Protein AF-A0A2V4QUK9-F1 (afdb_monomer)

Solvent-accessible surface area (backbone atoms only — not comparable to full-atom values): 13228 Å² total; per-residue (Å²): 132,79,89,46,64,81,61,48,68,62,49,49,52,50,21,50,50,48,26,52,51,52,34,51,53,48,44,55,55,39,63,76,65,70,67,85,83,79,64,78,66,64,47,61,72,76,78,58,51,59,50,43,56,53,50,52,55,51,51,38,42,39,62,63,76,41,66,84,41,50,74,46,72,52,71,93,72,33,57,51,73,74,90,47,67,66,84,44,66,44,55,36,38,37,30,49,96,91,40,81,77,47,76,42,77,82,82,88,85,79,74,79,96,63,70,81,98,58,78,81,77,87,41,74,48,78,46,79,41,71,45,44,76,75,28,68,37,51,60,94,75,90,80,59,98,86,53,84,79,57,74,88,61,63,77,33,17,57,53,50,50,49,44,54,48,25,47,48,35,31,76,71,63,76,23,76,31,19,23,38,36,36,28,39,80,81,24,80,85,72,69,53,68,46,60,81,42,74,81,24,11,64,67,47,31,53,51,55,49,51,53,50,51,53,53,52,54,64,71,74,109

pLDDT: mean 80.64, std 14.7, range [39.53, 98.06]

Radius of gyration: 27.89 Å; Cα contacts (8 Å, |Δi|>4): 262; chains: 1; bounding box: 66×53×62 Å

Structure (mmCIF, N/CA/C/O backbone):
data_AF-A0A2V4QUK9-F1
#
_entry.id   AF-A0A2V4QUK9-F1
#
loop_
_atom_site.group_PDB
_atom_site.id
_atom_site.type_symbol
_atom_site.label_atom_id
_atom_site.label_alt_id
_atom_site.label_comp_id
_atom_site.label_asym_id
_atom_site.label_entity_id
_atom_site.label_seq_id
_atom_site.pdbx_PDB_ins_code
_atom_site.Cartn_x
_atom_site.Cartn_y
_atom_site.Cartn_z
_atom_site.occupancy
_atom_site.B_iso_or_equiv
_atom_site.auth_seq_id
_atom_site.auth_comp_id
_atom_site.auth_asym_id
_atom_site.auth_atom_id
_atom_site.pdbx_PDB_model_num
ATOM 1 N N . MET A 1 1 ? -38.729 -18.293 14.713 1.00 56.59 1 MET A N 1
ATOM 2 C CA . MET A 1 1 ? -38.700 -16.974 15.376 1.00 56.59 1 MET A CA 1
ATOM 3 C C . MET A 1 1 ? -37.966 -16.031 14.442 1.00 56.59 1 MET A C 1
ATOM 5 O O . MET A 1 1 ? -36.952 -16.453 13.898 1.00 56.59 1 MET A O 1
ATOM 9 N N . GLY A 1 2 ? -38.514 -14.847 14.159 1.00 72.38 2 GLY A N 1
ATOM 10 C CA . GLY A 1 2 ? -37.778 -13.830 13.400 1.00 72.38 2 GLY A CA 1
ATOM 11 C C . GLY A 1 2 ? -36.582 -13.329 14.210 1.00 72.38 2 GLY A C 1
ATOM 12 O O . GLY A 1 2 ? -36.577 -13.476 15.431 1.00 72.38 2 GLY A O 1
ATOM 13 N N . LEU A 1 3 ? -35.573 -12.780 13.537 1.00 79.19 3 LEU A N 1
ATOM 14 C CA . LEU A 1 3 ? -34.460 -12.116 14.214 1.00 79.19 3 LEU A CA 1
ATOM 15 C C . LEU A 1 3 ? -34.977 -10.846 14.898 1.00 79.19 3 LEU A C 1
ATOM 17 O O . LEU A 1 3 ? -35.592 -10.009 14.238 1.00 79.19 3 LEU A O 1
ATOM 21 N N . ASP A 1 4 ? -34.710 -10.698 16.194 1.00 84.31 4 ASP A N 1
ATOM 22 C CA . ASP A 1 4 ? -34.969 -9.457 16.922 1.00 84.31 4 ASP A CA 1
ATOM 23 C C . ASP A 1 4 ? -33.682 -8.632 16.969 1.00 84.31 4 ASP A C 1
ATOM 25 O O . ASP A 1 4 ? -32.708 -8.992 17.633 1.00 84.31 4 ASP A O 1
ATOM 29 N N . LEU A 1 5 ? -33.657 -7.528 16.226 1.00 87.81 5 LEU A N 1
ATOM 30 C CA . LEU A 1 5 ? -32.484 -6.662 16.136 1.00 87.81 5 LEU A CA 1
ATOM 31 C C . LEU A 1 5 ? -32.468 -5.558 17.204 1.00 87.81 5 LEU A C 1
ATOM 33 O O . LEU A 1 5 ? -31.550 -4.744 17.222 1.00 87.81 5 LEU A O 1
ATOM 37 N N . THR A 1 6 ? -33.442 -5.515 18.116 1.00 86.00 6 THR A N 1
ATOM 38 C CA . THR A 1 6 ? -33.470 -4.606 19.276 1.00 86.00 6 THR A CA 1
ATOM 39 C C . THR A 1 6 ? -33.367 -3.109 18.949 1.00 86.00 6 THR A C 1
ATOM 41 O O . THR A 1 6 ? -32.798 -2.350 19.733 1.00 86.00 6 THR A O 1
ATOM 44 N N . ASP A 1 7 ? -33.888 -2.680 17.794 1.00 89.12 7 ASP A N 1
ATOM 45 C CA . ASP A 1 7 ? -33.715 -1.311 17.272 1.00 89.12 7 ASP A CA 1
ATOM 46 C C . ASP A 1 7 ? -32.231 -0.885 17.229 1.00 89.12 7 ASP A C 1
ATOM 48 O O . ASP A 1 7 ? -31.809 0.159 17.740 1.00 89.12 7 ASP A O 1
ATOM 52 N N . TYR A 1 8 ? -31.397 -1.766 16.661 1.00 87.06 8 TYR A N 1
ATOM 53 C CA . TYR A 1 8 ? -29.947 -1.581 16.639 1.00 87.06 8 TYR A CA 1
ATOM 54 C C . TYR A 1 8 ? -29.525 -0.245 16.023 1.00 87.06 8 TYR A C 1
ATOM 56 O O . TYR A 1 8 ? -28.484 0.276 16.406 1.00 87.06 8 TYR A O 1
ATOM 64 N N . GLU A 1 9 ? -30.300 0.327 15.097 1.00 81.19 9 GLU A N 1
ATOM 65 C CA . GLU A 1 9 ? -29.959 1.599 14.464 1.00 81.19 9 GLU A CA 1
ATOM 66 C C . GLU A 1 9 ? -29.994 2.756 15.462 1.00 81.19 9 GLU A C 1
ATOM 68 O O . GLU A 1 9 ? -29.040 3.534 15.535 1.00 81.19 9 GLU A O 1
ATOM 73 N N . ALA A 1 10 ? -31.060 2.870 16.260 1.00 86.38 10 ALA A N 1
ATOM 74 C CA . ALA A 1 10 ? -31.145 3.898 17.292 1.00 86.38 10 ALA A CA 1
ATOM 75 C C . ALA A 1 10 ? -30.066 3.686 18.362 1.00 86.38 10 ALA A C 1
ATOM 77 O O . ALA A 1 10 ? -29.357 4.623 18.742 1.00 86.38 10 ALA A O 1
ATOM 78 N N . LYS A 1 11 ? -29.866 2.436 18.795 1.00 83.94 11 LYS A N 1
ATOM 79 C CA . LYS A 1 11 ? -28.831 2.086 19.778 1.00 83.94 11 LYS A CA 1
ATOM 80 C C . LYS A 1 11 ? -27.416 2.349 19.265 1.00 83.94 11 LYS A C 1
ATOM 82 O O . LYS A 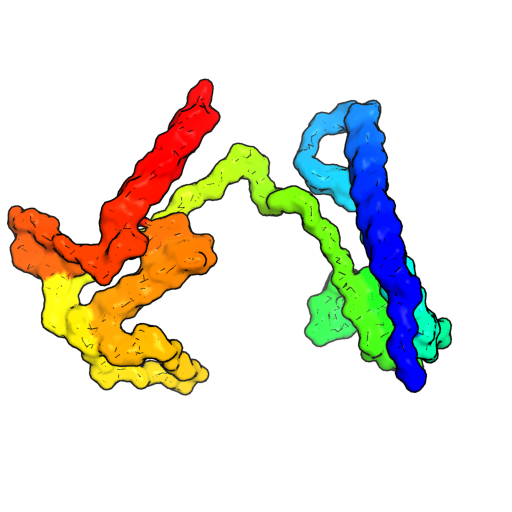1 11 ? -26.596 2.868 20.017 1.00 83.94 11 LYS A O 1
ATOM 87 N N . ALA A 1 12 ? -27.131 2.072 17.995 1.00 81.56 12 ALA A N 1
ATOM 88 C CA . ALA A 1 12 ? -25.844 2.353 17.367 1.00 81.56 12 ALA A CA 1
ATOM 89 C C . ALA A 1 12 ? -25.590 3.859 17.248 1.00 81.56 12 ALA A C 1
ATOM 91 O O . ALA A 1 12 ? -24.481 4.309 17.541 1.00 81.56 12 ALA A O 1
ATOM 92 N N . ARG A 1 13 ? -26.607 4.661 16.894 1.00 82.25 13 ARG A N 1
ATOM 93 C CA . ARG A 1 13 ? -26.496 6.131 16.912 1.00 82.25 13 ARG A CA 1
ATOM 94 C C . ARG A 1 13 ? -26.186 6.633 18.322 1.00 82.25 13 ARG A C 1
ATOM 96 O O . ARG A 1 13 ? -25.244 7.403 18.494 1.00 82.25 13 ARG A O 1
ATOM 103 N N . ASN A 1 14 ? -26.895 6.133 19.334 1.00 81.88 14 ASN A N 1
ATOM 104 C CA . ASN A 1 14 ? -26.659 6.491 20.736 1.00 81.88 14 ASN A CA 1
ATOM 105 C C . ASN A 1 14 ? -25.259 6.081 21.217 1.00 81.88 14 ASN A C 1
ATOM 107 O O . ASN A 1 14 ? -24.558 6.889 21.824 1.00 81.88 14 ASN A O 1
ATOM 111 N N . ALA A 1 15 ? -24.816 4.864 20.894 1.00 82.94 15 ALA A N 1
ATOM 112 C CA . ALA A 1 15 ? -23.471 4.379 21.192 1.00 82.94 15 ALA A CA 1
ATOM 113 C C . ALA A 1 15 ? -22.391 5.225 20.502 1.00 82.94 15 ALA A C 1
ATOM 115 O O . ALA A 1 15 ? -21.368 5.526 21.109 1.00 82.94 15 ALA A O 1
ATOM 116 N N . THR A 1 16 ? -22.641 5.670 19.269 1.00 83.00 16 THR A N 1
ATOM 117 C CA . THR A 1 16 ? -21.739 6.555 18.518 1.00 83.00 16 THR A CA 1
ATOM 118 C C . THR A 1 16 ? -21.660 7.946 19.151 1.00 83.00 16 THR A C 1
ATOM 120 O O . THR A 1 16 ? -20.566 8.482 19.320 1.00 83.00 16 THR A O 1
ATOM 123 N N . MET A 1 17 ? -22.793 8.524 19.567 1.00 81.94 17 MET A N 1
ATOM 124 C CA . MET A 1 17 ? -22.808 9.796 20.302 1.00 81.94 17 MET A CA 1
ATOM 125 C C . MET A 1 17 ? -22.060 9.684 21.635 1.00 81.94 17 MET A C 1
ATOM 127 O O . MET A 1 17 ? -21.253 10.552 21.959 1.00 81.94 17 MET A O 1
ATOM 131 N N . ALA A 1 18 ? -22.271 8.596 22.383 1.00 80.75 18 ALA A N 1
ATOM 132 C CA . ALA A 1 18 ? -21.557 8.333 23.630 1.00 80.75 18 ALA A CA 1
ATOM 133 C C . ALA A 1 18 ? -20.048 8.143 23.403 1.00 80.75 18 ALA A C 1
ATOM 135 O O . ALA A 1 18 ? -19.244 8.692 24.155 1.00 80.75 18 ALA A O 1
ATOM 136 N N . PHE A 1 19 ? -19.659 7.424 22.343 1.00 84.12 19 PHE A N 1
ATOM 137 C CA . PHE A 1 19 ? -18.266 7.235 21.936 1.00 84.12 19 PHE A CA 1
ATOM 138 C C . PHE A 1 19 ? -17.556 8.580 21.736 1.00 84.12 19 PHE A C 1
ATOM 140 O O . PHE A 1 19 ? -16.521 8.835 22.360 1.00 84.12 19 PHE A O 1
ATOM 147 N N . TRP A 1 20 ? -18.130 9.462 20.910 1.00 81.62 20 TRP A N 1
ATOM 148 C CA . TRP A 1 20 ? -17.541 10.772 20.623 1.00 81.62 20 TRP A CA 1
ATOM 149 C C . TRP A 1 20 ? -17.598 11.712 21.830 1.00 81.62 20 TRP A C 1
ATOM 151 O O . TRP A 1 20 ? -16.592 12.341 22.153 1.00 81.62 20 TRP A O 1
ATOM 161 N N . GLY A 1 21 ? -18.721 11.754 22.553 1.00 81.44 21 GLY A N 1
ATOM 162 C CA . GLY A 1 21 ? -18.890 12.608 23.731 1.00 81.44 21 GLY A CA 1
ATOM 163 C C . GLY A 1 21 ? -17.949 12.249 24.886 1.00 81.44 21 GLY A C 1
ATOM 164 O O . GLY A 1 21 ? -17.367 13.137 25.507 1.00 81.44 21 GLY A O 1
ATOM 165 N N . ASN A 1 22 ? -17.729 10.958 25.154 1.00 80.19 22 ASN A N 1
ATOM 166 C CA . ASN A 1 22 ? -16.766 10.513 26.169 1.00 80.19 22 ASN A CA 1
ATOM 167 C C . ASN A 1 22 ? -15.328 10.875 25.781 1.00 80.19 22 ASN A C 1
ATOM 169 O O . ASN A 1 22 ? -14.537 11.265 26.639 1.00 80.19 22 ASN A O 1
ATOM 173 N N . ARG A 1 23 ? -14.993 10.779 24.489 1.00 76.31 23 ARG A N 1
ATOM 174 C CA . ARG A 1 23 ? -13.674 11.165 23.974 1.00 76.31 23 ARG A CA 1
ATOM 175 C C . ARG A 1 23 ? -13.443 12.671 24.093 1.00 76.31 23 ARG A C 1
ATOM 177 O O . ARG A 1 23 ? -12.367 13.075 24.521 1.00 76.31 23 ARG A O 1
ATOM 184 N N . GLN A 1 24 ? -14.450 13.479 23.761 1.00 78.50 24 GLN A N 1
ATOM 185 C CA . GLN A 1 24 ? -14.397 14.932 23.909 1.00 78.50 24 GLN A CA 1
ATOM 186 C C . GLN A 1 24 ? -14.171 15.333 25.374 1.00 78.50 24 GLN A C 1
ATOM 188 O O . GLN A 1 24 ? -13.220 16.051 25.663 1.00 78.50 24 GLN A O 1
ATOM 193 N N . LYS A 1 25 ? -14.949 14.778 26.311 1.00 78.94 25 LYS A N 1
ATOM 194 C CA . LYS A 1 25 ? -14.762 15.017 27.754 1.00 78.94 25 LYS A CA 1
ATOM 195 C C . LYS A 1 25 ? -13.375 14.602 28.248 1.00 78.94 25 LYS A C 1
ATOM 197 O O . LYS A 1 25 ? -12.771 15.294 29.060 1.00 78.94 25 LYS A O 1
ATOM 202 N N . ALA A 1 26 ? -12.854 13.473 27.760 1.00 7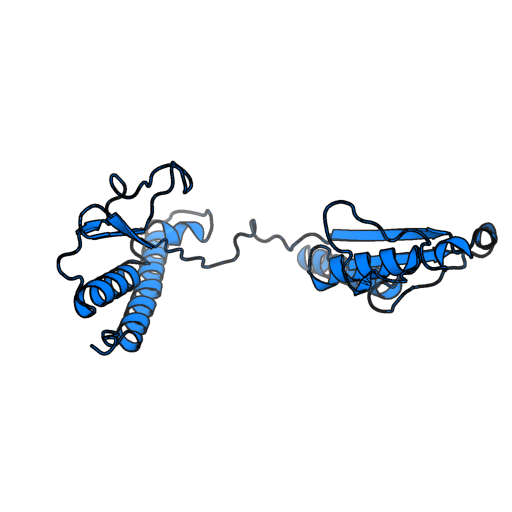3.50 26 ALA A N 1
ATOM 203 C CA . ALA A 1 26 ? -11.510 13.012 28.107 1.00 73.50 26 ALA A CA 1
ATOM 204 C C . ALA A 1 26 ? -10.407 13.938 27.564 1.00 73.50 26 ALA A C 1
ATOM 206 O O . ALA A 1 26 ? -9.344 14.032 28.174 1.00 73.50 26 ALA A O 1
ATOM 207 N N . LEU A 1 27 ? -10.643 14.606 26.431 1.00 70.75 27 LEU A N 1
ATOM 208 C CA . LEU A 1 27 ? -9.740 15.614 25.880 1.00 70.75 27 LEU A CA 1
ATOM 209 C C . LEU A 1 27 ? -9.794 16.912 26.702 1.00 70.75 27 LEU A C 1
ATOM 211 O O . LEU A 1 27 ? -8.750 17.415 27.103 1.00 70.75 27 LEU A O 1
ATOM 215 N N . GLU A 1 28 ? -10.997 17.403 27.008 1.00 75.44 28 GLU A N 1
ATOM 216 C CA . GLU A 1 28 ? -11.228 18.604 27.827 1.00 75.44 28 GLU A CA 1
ATOM 217 C C . GLU A 1 28 ? -10.585 18.474 29.219 1.00 75.44 28 GLU A C 1
ATOM 219 O O . GLU A 1 28 ? -9.795 19.329 29.617 1.00 75.44 28 GLU A O 1
ATOM 224 N N . ALA A 1 29 ? -10.806 17.349 29.909 1.00 75.75 29 ALA A N 1
ATOM 225 C CA . ALA A 1 29 ? -10.212 17.084 31.223 1.00 75.75 29 ALA A CA 1
ATOM 226 C C . ALA A 1 29 ? -8.670 17.033 31.199 1.00 75.75 29 ALA A C 1
ATOM 228 O O . ALA A 1 29 ? -8.017 17.330 32.198 1.00 75.75 29 ALA A O 1
ATOM 229 N N . LYS A 1 30 ? -8.061 16.655 30.066 1.00 66.25 30 LYS A N 1
ATOM 230 C CA . LYS A 1 30 ? -6.596 16.650 29.910 1.00 66.25 30 LYS A CA 1
ATOM 231 C C . LYS A 1 30 ? -6.020 18.040 29.701 1.00 66.25 30 LYS A C 1
ATOM 233 O O . LYS A 1 30 ? -4.941 18.318 30.220 1.00 66.25 30 LYS A O 1
ATOM 238 N N . ILE A 1 31 ? -6.731 18.885 28.957 1.00 68.75 31 ILE A N 1
ATOM 239 C CA . ILE A 1 31 ? -6.374 20.296 28.781 1.00 68.75 31 ILE A CA 1
ATOM 240 C C . ILE A 1 31 ? -6.391 20.991 30.147 1.00 68.75 31 ILE A C 1
ATOM 242 O O . ILE A 1 31 ? -5.432 21.670 30.503 1.00 68.75 31 ILE A O 1
ATOM 246 N N . GLU A 1 32 ? -7.432 20.748 30.946 1.00 73.31 32 GLU A N 1
ATOM 247 C CA . GLU A 1 32 ? -7.568 21.304 32.296 1.00 73.31 32 GLU A CA 1
ATOM 248 C C . GLU A 1 32 ? -6.471 20.811 33.262 1.00 73.31 32 GLU A C 1
ATOM 250 O O . GLU A 1 32 ? -5.988 21.570 34.098 1.00 73.31 32 GLU A O 1
ATOM 255 N N . ALA A 1 33 ? -6.000 19.570 33.100 1.00 73.06 33 ALA A N 1
ATOM 256 C CA . ALA A 1 33 ? -4.925 18.985 33.907 1.00 73.06 33 ALA A CA 1
ATOM 257 C C . ALA A 1 33 ? -3.497 19.434 33.513 1.00 73.06 33 ALA A C 1
ATOM 259 O O . ALA A 1 33 ? -2.525 18.938 34.088 1.00 73.06 33 ALA A O 1
ATOM 260 N N . GLY A 1 34 ? -3.335 20.330 32.529 1.00 59.66 34 GLY A N 1
ATOM 261 C CA . GLY A 1 34 ? -2.048 20.954 32.183 1.00 59.66 34 GLY A CA 1
ATOM 262 C C . GLY A 1 34 ? -0.949 19.993 31.704 1.00 59.66 34 GLY A C 1
ATOM 263 O O . GLY A 1 34 ? 0.236 20.310 31.799 1.00 59.66 34 GLY A O 1
ATOM 264 N N . THR A 1 35 ? -1.303 18.799 31.218 1.00 57.84 35 THR A N 1
ATOM 265 C CA . THR A 1 35 ? -0.318 17.782 30.813 1.00 57.84 35 THR A CA 1
ATOM 266 C C . THR A 1 35 ? 0.143 18.018 29.368 1.00 57.84 35 THR A C 1
ATOM 268 O O . THR A 1 35 ? -0.639 17.850 28.433 1.00 57.84 35 THR A O 1
ATOM 271 N N . VAL A 1 36 ? 1.411 18.402 29.176 1.00 50.34 36 VAL A N 1
ATOM 272 C CA . VAL A 1 36 ? 2.001 18.698 27.856 1.00 50.34 36 VAL A CA 1
ATOM 273 C C . VAL A 1 36 ? 2.503 17.413 27.170 1.00 50.34 36 VAL A C 1
ATOM 275 O O . VAL A 1 36 ? 3.531 16.860 27.540 1.00 50.34 36 VAL A O 1
ATOM 278 N N . ASP A 1 37 ? 1.719 16.991 26.175 1.00 53.97 37 ASP A N 1
ATOM 279 C CA . ASP A 1 37 ? 1.949 16.119 25.006 1.00 53.97 37 ASP A CA 1
ATOM 280 C C . ASP A 1 37 ? 2.435 14.649 25.135 1.00 53.97 37 ASP A C 1
ATOM 282 O O . ASP A 1 37 ? 3.429 14.308 25.768 1.00 53.97 37 ASP A O 1
ATOM 286 N N . THR A 1 38 ? 1.704 13.766 24.439 1.00 39.53 38 THR A N 1
ATOM 287 C CA . THR A 1 38 ? 2.183 12.591 23.671 1.00 39.53 38 THR A CA 1
ATOM 288 C C . THR A 1 38 ? 1.006 12.020 22.842 1.00 39.53 38 THR A C 1
ATOM 290 O O . THR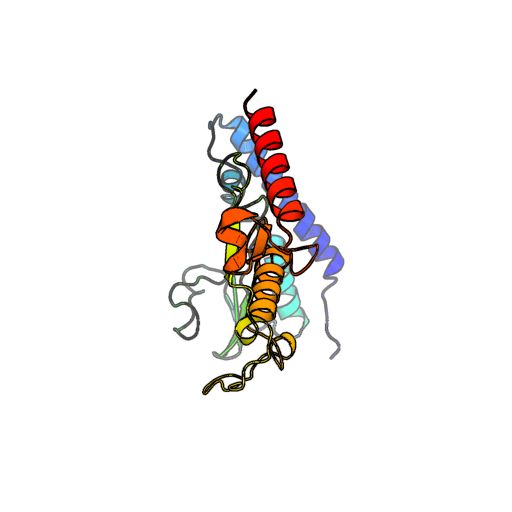 A 1 38 ? 0.583 10.871 22.995 1.00 39.53 38 THR A O 1
ATOM 293 N N . GLY A 1 39 ? 0.439 12.843 21.952 1.00 52.38 39 GLY A N 1
ATOM 294 C CA . GLY A 1 39 ? -0.451 12.427 20.852 1.00 52.38 39 GLY A CA 1
ATOM 295 C C . GLY A 1 39 ? -1.877 11.947 21.190 1.00 52.38 39 GLY A C 1
ATOM 296 O O . GLY A 1 39 ? -2.269 11.737 22.341 1.00 52.38 39 GLY A O 1
ATOM 297 N N . GLU A 1 40 ? -2.672 11.696 20.136 1.00 50.12 40 GLU A N 1
ATOM 298 C CA . GLU A 1 40 ? -4.087 11.263 20.197 1.00 50.12 40 GLU A CA 1
ATOM 299 C C . GLU A 1 40 ? -4.342 9.962 20.988 1.00 50.12 40 GLU A C 1
ATOM 301 O O . GLU A 1 40 ? -5.487 9.628 21.316 1.00 50.12 40 GLU A O 1
ATOM 306 N N . ARG A 1 41 ? -3.281 9.228 21.353 1.00 45.97 41 ARG A N 1
ATOM 307 C CA . ARG A 1 41 ? -3.352 8.065 22.253 1.00 45.97 41 ARG A CA 1
ATOM 308 C C . ARG A 1 41 ? -3.873 8.437 23.637 1.00 45.97 41 ARG A C 1
ATOM 310 O O . ARG A 1 41 ? -4.477 7.599 24.305 1.00 45.97 41 ARG A O 1
ATOM 317 N N . GLY A 1 42 ? -3.706 9.693 24.051 1.00 46.50 42 GLY A N 1
ATOM 318 C CA . GLY A 1 42 ? -4.214 10.183 25.321 1.00 46.50 42 GLY A CA 1
ATOM 319 C C . GLY A 1 42 ? -5.740 10.097 25.452 1.00 46.50 42 GLY A C 1
ATOM 320 O O . GLY A 1 42 ? -6.234 9.806 26.535 1.00 46.50 42 GLY A O 1
ATOM 321 N N . ALA A 1 43 ? -6.497 10.287 24.374 1.00 47.97 43 ALA A N 1
ATOM 322 C CA . ALA A 1 43 ? -7.961 10.244 24.426 1.00 47.97 43 ALA A CA 1
ATOM 323 C C . ALA A 1 43 ? -8.524 8.806 24.514 1.00 47.97 43 ALA A C 1
ATOM 325 O O . ALA A 1 43 ? -9.723 8.611 24.704 1.00 47.97 43 ALA A O 1
ATOM 326 N N . VAL A 1 44 ? -7.663 7.789 24.380 1.00 47.84 44 VAL A N 1
ATOM 327 C CA . VAL A 1 44 ? -8.029 6.362 24.405 1.00 47.84 44 VAL A CA 1
ATOM 328 C C . VAL A 1 44 ? -7.989 5.782 25.829 1.00 47.84 44 VAL A C 1
ATOM 330 O O . VAL A 1 44 ? -8.575 4.735 26.091 1.00 47.84 44 VAL A O 1
ATOM 333 N N . THR A 1 45 ? -7.351 6.458 26.791 1.00 46.84 45 THR A N 1
ATOM 334 C CA . THR A 1 45 ? -7.123 5.903 28.141 1.00 46.84 45 THR A CA 1
ATOM 335 C C . THR A 1 45 ? -8.340 5.929 29.069 1.00 46.84 45 THR A C 1
ATOM 337 O O . THR A 1 45 ? -8.266 5.365 30.155 1.00 46.84 45 THR A O 1
ATOM 340 N N . ALA A 1 46 ? -9.467 6.526 28.661 1.00 52.25 46 ALA A N 1
ATOM 341 C CA . ALA A 1 46 ? -10.692 6.555 29.471 1.00 52.25 46 ALA A CA 1
ATOM 342 C C . ALA A 1 46 ? -11.490 5.230 29.458 1.00 52.25 46 ALA A C 1
ATOM 344 O O . ALA A 1 46 ? -12.515 5.136 30.125 1.00 52.25 46 ALA A O 1
ATOM 345 N N . GLY A 1 47 ? -11.039 4.207 28.717 1.00 52.69 47 GLY A N 1
ATOM 346 C CA . GLY A 1 47 ? -11.473 2.807 28.861 1.00 52.69 47 GLY A CA 1
ATOM 347 C C . GLY A 1 47 ? -12.903 2.450 28.428 1.00 52.69 47 GLY A C 1
ATOM 348 O O . GLY A 1 47 ? -13.161 1.279 28.184 1.00 52.69 47 GLY A O 1
ATOM 349 N N . ASN A 1 48 ? -13.796 3.429 28.268 1.00 65.31 48 ASN A N 1
ATOM 350 C CA . ASN A 1 48 ? -15.247 3.200 28.188 1.00 65.31 48 ASN A CA 1
ATOM 351 C C . ASN A 1 48 ? -15.872 3.680 26.864 1.00 65.31 48 ASN A C 1
ATOM 353 O O . ASN A 1 48 ? -17.076 3.919 26.773 1.00 65.31 48 ASN A O 1
ATOM 357 N N . THR A 1 49 ? -15.073 3.890 25.815 1.00 71.19 49 THR A N 1
ATOM 358 C CA . THR A 1 49 ? -15.580 4.430 24.540 1.00 71.19 49 THR A CA 1
ATOM 359 C C . THR A 1 49 ? -16.484 3.437 23.802 1.00 71.19 49 THR A C 1
ATOM 361 O O . THR A 1 49 ? -17.433 3.853 23.145 1.00 71.19 49 THR A O 1
ATOM 364 N N . MET A 1 50 ? -16.248 2.129 23.953 1.00 83.56 50 MET A N 1
ATOM 365 C CA . MET A 1 50 ? -16.993 1.059 23.269 1.00 83.56 50 MET A CA 1
ATOM 366 C C . MET A 1 50 ? -18.137 0.453 24.101 1.00 83.56 50 MET A C 1
ATOM 368 O O . MET A 1 50 ? -18.782 -0.502 23.661 1.00 83.56 50 MET A O 1
ATOM 372 N N . ASP A 1 51 ? -18.433 0.997 25.284 1.00 83.69 51 ASP A N 1
ATOM 373 C CA . ASP A 1 51 ? -19.441 0.435 26.195 1.00 83.69 51 ASP A CA 1
ATOM 374 C C . ASP A 1 51 ? -20.850 0.427 25.591 1.00 83.69 51 ASP A C 1
ATOM 376 O O . ASP A 1 51 ? -21.593 -0.537 25.773 1.00 83.69 51 ASP A O 1
ATOM 380 N N . GLY A 1 52 ? -21.202 1.457 24.813 1.00 84.00 52 GLY A N 1
ATOM 381 C CA . GLY A 1 52 ? -22.492 1.519 24.120 1.00 84.00 52 GLY A CA 1
ATOM 382 C C . GLY A 1 52 ? -22.672 0.384 23.105 1.00 84.00 52 GLY A C 1
ATOM 383 O O . GLY A 1 52 ? -23.738 -0.223 23.033 1.00 84.00 52 GLY A O 1
ATOM 384 N N . PHE A 1 53 ? -21.612 0.037 22.370 1.00 86.06 53 PHE A N 1
ATOM 385 C CA . PHE A 1 53 ? -21.625 -1.097 21.441 1.00 86.06 53 PHE A CA 1
ATOM 386 C C . PHE A 1 53 ? -21.604 -2.437 22.180 1.00 86.06 53 PHE A C 1
ATOM 388 O O . PHE A 1 53 ? -22.286 -3.375 21.778 1.00 86.06 53 PHE A O 1
ATOM 395 N N . THR A 1 54 ? -20.897 -2.513 23.309 1.00 86.88 54 THR A N 1
ATOM 396 C CA . THR A 1 54 ? -20.924 -3.692 24.185 1.00 86.88 54 THR A CA 1
ATOM 397 C C . THR A 1 54 ? -22.336 -3.972 24.700 1.00 86.88 54 THR A C 1
ATOM 399 O O . THR A 1 54 ? -22.778 -5.119 24.671 1.00 86.88 54 THR A O 1
ATOM 402 N N . ALA A 1 55 ? -23.064 -2.936 25.130 1.00 86.88 55 ALA A N 1
ATOM 403 C CA . ALA A 1 55 ? -24.454 -3.057 25.566 1.00 86.88 55 ALA A CA 1
ATOM 404 C C . ALA A 1 55 ? -25.369 -3.548 24.432 1.00 86.88 55 ALA A C 1
ATOM 406 O O . ALA A 1 55 ? -26.116 -4.501 24.631 1.00 86.88 55 ALA A O 1
ATOM 407 N N . LEU A 1 56 ? -25.235 -2.985 23.225 1.00 87.19 56 LEU A N 1
ATOM 408 C CA . LEU A 1 56 ? -25.989 -3.435 22.050 1.00 87.19 56 LEU A CA 1
ATOM 409 C C . LEU A 1 56 ? -25.785 -4.933 21.762 1.00 87.19 56 LEU A C 1
ATOM 411 O O . LEU A 1 56 ? -26.750 -5.653 21.520 1.00 87.19 56 LEU A O 1
ATOM 415 N N . MET A 1 57 ? -24.546 -5.427 21.822 1.00 87.25 57 MET A N 1
ATOM 416 C CA . MET A 1 57 ? -24.267 -6.850 21.587 1.00 87.25 57 MET A CA 1
ATOM 417 C C . MET A 1 57 ? -24.906 -7.758 22.646 1.00 87.25 57 MET A C 1
ATOM 419 O O . MET A 1 57 ? -25.361 -8.852 22.319 1.00 87.25 57 MET A O 1
ATOM 423 N N . ILE A 1 58 ? -24.959 -7.316 23.904 1.00 86.06 58 ILE A N 1
ATOM 424 C CA . ILE A 1 58 ? -25.621 -8.057 24.988 1.00 86.06 58 ILE A CA 1
ATOM 425 C C . ILE A 1 58 ? -27.130 -8.113 24.749 1.00 86.06 58 ILE A C 1
ATOM 427 O O . ILE A 1 58 ? -27.715 -9.192 24.847 1.00 86.06 58 ILE A O 1
ATOM 431 N N . ASP A 1 59 ? -27.736 -6.984 24.382 1.00 85.56 59 ASP A N 1
ATOM 432 C CA . ASP A 1 59 ? -29.168 -6.903 24.091 1.00 85.56 59 ASP A CA 1
ATOM 433 C C . ASP A 1 59 ? -29.552 -7.851 22.946 1.00 85.56 59 ASP A C 1
ATOM 435 O O . ASP A 1 59 ? -30.545 -8.569 23.050 1.00 85.56 59 ASP A O 1
ATOM 439 N N . LEU A 1 60 ? -28.731 -7.930 21.891 1.00 83.81 60 LEU A N 1
ATOM 440 C CA . LEU A 1 60 ? -28.940 -8.858 20.774 1.00 83.81 60 LEU A CA 1
ATOM 441 C C . LEU A 1 60 ? -28.885 -10.327 21.214 1.00 83.81 60 LEU A C 1
ATOM 443 O O . LEU A 1 60 ? -29.718 -11.126 20.781 1.00 83.81 60 LEU A O 1
ATOM 447 N N . VAL A 1 61 ? -27.937 -10.699 22.081 1.00 82.56 61 VAL A N 1
ATOM 448 C CA . VAL A 1 61 ? -27.853 -12.067 22.628 1.00 82.56 61 VAL A CA 1
ATOM 449 C C . VAL A 1 61 ? -29.120 -12.400 23.418 1.00 82.56 61 VAL A C 1
ATOM 451 O O . VAL A 1 61 ? -29.705 -13.469 23.240 1.00 82.56 61 VAL A O 1
ATOM 454 N N . GLN A 1 62 ? -29.580 -11.479 24.265 1.00 85.44 62 GLN A N 1
ATOM 455 C CA . GLN A 1 62 ? -30.762 -11.691 25.098 1.00 85.44 62 GLN A CA 1
ATOM 456 C C . GLN A 1 62 ? -32.050 -11.779 24.268 1.00 85.44 62 GLN A C 1
ATOM 458 O O . GLN A 1 62 ? -32.822 -12.724 24.446 1.00 85.44 62 GLN A O 1
ATOM 463 N N . ALA A 1 63 ? -32.252 -10.849 23.333 1.00 83.62 63 ALA A N 1
ATOM 464 C CA . ALA A 1 63 ? -33.454 -10.764 22.506 1.00 83.62 63 ALA A CA 1
ATOM 465 C C . ALA A 1 63 ? -33.619 -11.952 21.546 1.00 83.62 63 ALA A C 1
ATOM 467 O O . ALA A 1 63 ? -34.737 -12.360 21.244 1.00 83.62 63 ALA A O 1
ATOM 468 N N . ASN A 1 64 ? -32.515 -12.581 21.126 1.00 82.44 64 ASN A N 1
ATOM 469 C CA . ASN A 1 64 ? -32.543 -13.738 20.225 1.00 82.44 64 ASN A CA 1
ATOM 470 C C . ASN A 1 64 ? -32.526 -15.090 20.963 1.00 82.44 64 ASN A C 1
ATOM 472 O O . ASN A 1 64 ? -32.074 -16.099 20.424 1.00 82.44 64 ASN A O 1
ATOM 476 N N . GLY A 1 65 ? -33.051 -15.131 22.193 1.00 79.62 65 GLY A N 1
ATOM 477 C CA . GLY A 1 65 ? -33.345 -16.377 22.911 1.00 79.62 65 GLY A CA 1
ATOM 478 C C . GLY A 1 65 ? -32.197 -16.944 23.749 1.00 79.62 65 GLY A C 1
ATOM 479 O O . GLY A 1 65 ? -32.336 -18.029 24.313 1.00 79.62 65 GLY A O 1
ATOM 480 N N . LEU A 1 66 ? -31.085 -16.217 23.890 1.00 83.12 66 LEU A N 1
ATOM 481 C CA . LEU A 1 66 ? -29.920 -16.634 24.679 1.00 83.12 66 LEU A CA 1
ATOM 482 C C . LEU A 1 66 ? -29.768 -15.840 25.985 1.00 83.12 66 LEU A C 1
ATOM 484 O O . LEU A 1 66 ? -28.666 -15.704 26.508 1.00 83.12 66 LEU A O 1
ATOM 488 N N . ALA A 1 67 ? -30.871 -15.359 26.568 1.00 78.31 67 ALA A N 1
ATOM 489 C CA . ALA A 1 67 ? -30.854 -14.634 27.845 1.00 78.31 67 ALA A CA 1
ATOM 490 C C . ALA A 1 67 ? -30.256 -15.436 29.024 1.00 78.31 67 ALA A C 1
ATOM 492 O O . ALA A 1 67 ? -29.803 -14.853 30.004 1.00 78.31 67 ALA A O 1
ATOM 493 N N . HIS A 1 68 ? -30.233 -16.768 28.919 1.00 79.44 68 HIS A N 1
ATOM 494 C CA . HIS A 1 68 ? -29.647 -17.687 29.900 1.00 79.44 68 HIS A CA 1
ATOM 495 C C . HIS A 1 68 ? -28.163 -18.008 29.634 1.00 79.44 68 HIS A C 1
ATOM 497 O O . HIS A 1 68 ? -27.523 -18.668 30.455 1.00 79.44 68 HIS A O 1
ATOM 503 N N . ALA A 1 69 ? -27.604 -17.573 28.500 1.00 77.06 69 ALA A N 1
ATOM 504 C CA . ALA A 1 69 ? -26.195 -17.782 28.196 1.00 77.06 69 ALA A CA 1
ATOM 505 C C . ALA A 1 69 ? -25.308 -16.982 29.161 1.00 77.06 69 ALA A C 1
ATOM 507 O O . ALA A 1 69 ? -25.636 -15.870 29.583 1.00 77.06 69 ALA A O 1
ATOM 508 N N . LYS A 1 70 ? -24.140 -17.534 29.496 1.00 81.56 70 LYS A N 1
ATOM 509 C CA . LYS A 1 70 ? -23.154 -16.828 30.318 1.00 81.56 70 LYS A CA 1
ATOM 510 C C . LYS A 1 70 ? -22.387 -15.852 29.434 1.00 81.56 70 LYS A C 1
ATOM 512 O O . LYS A 1 70 ? -21.701 -16.275 28.503 1.00 81.56 70 LYS A O 1
ATOM 517 N N . ILE A 1 71 ? -22.483 -14.563 29.750 1.00 81.00 71 ILE A N 1
ATOM 518 C CA . ILE A 1 71 ? -21.771 -13.495 29.043 1.00 81.00 71 ILE A CA 1
ATOM 519 C C . ILE A 1 71 ? -20.634 -12.977 29.928 1.00 81.00 71 ILE A C 1
ATOM 521 O O . ILE A 1 71 ? -20.870 -12.445 31.014 1.00 81.00 71 ILE A O 1
ATOM 525 N N . TYR A 1 72 ? -19.395 -13.119 29.463 1.00 82.00 72 TYR A N 1
ATOM 526 C CA . TYR A 1 72 ? -18.202 -12.663 30.179 1.00 82.00 72 TYR A CA 1
ATOM 527 C C . TYR A 1 72 ? -17.671 -11.354 29.585 1.00 82.00 72 TYR A C 1
ATOM 529 O O . TYR A 1 72 ? -17.623 -11.206 28.368 1.00 82.00 72 TYR A O 1
ATOM 537 N N . ARG A 1 73 ? -17.271 -10.419 30.464 1.00 75.81 73 ARG A N 1
ATOM 538 C CA . ARG A 1 73 ? -16.772 -9.060 30.132 1.00 75.81 73 ARG A CA 1
ATOM 539 C C . ARG A 1 73 ? -15.540 -8.625 30.943 1.00 75.81 73 ARG A C 1
ATOM 541 O O . ARG A 1 73 ? -15.024 -7.527 30.765 1.00 75.81 73 ARG A O 1
ATOM 548 N N . ARG A 1 74 ? -15.090 -9.436 31.911 1.00 68.00 74 ARG A N 1
ATOM 549 C CA . ARG A 1 74 ? -13.969 -9.096 32.810 1.00 68.00 74 ARG A CA 1
ATOM 550 C C . ARG A 1 74 ? -12.670 -9.692 32.287 1.00 68.00 74 ARG A C 1
ATOM 552 O O . ARG A 1 74 ? -12.621 -10.886 32.019 1.00 68.00 74 ARG A O 1
ATOM 559 N N . ARG A 1 75 ? -11.607 -8.885 32.213 1.00 61.59 75 ARG A N 1
ATOM 560 C CA . ARG A 1 75 ? -10.311 -9.276 31.625 1.00 61.59 75 ARG A CA 1
ATOM 561 C C . ARG A 1 75 ? -9.784 -10.637 32.101 1.00 61.59 75 ARG A C 1
ATOM 563 O O . ARG A 1 75 ? -9.280 -11.397 31.291 1.00 61.59 75 ARG A O 1
ATOM 570 N N . SER A 1 76 ? -9.937 -10.990 33.377 1.00 58.81 76 SER A N 1
ATOM 571 C CA . SER A 1 76 ? -9.421 -12.256 33.926 1.00 58.81 76 SER A CA 1
ATOM 572 C C . SER A 1 76 ? -10.076 -13.528 33.369 1.00 58.81 76 SER A C 1
ATOM 574 O O . SER A 1 76 ? -9.518 -14.607 33.532 1.00 58.81 76 SER A O 1
ATOM 576 N N . VAL A 1 77 ? -11.239 -13.424 32.724 1.00 62.53 77 VAL A N 1
ATOM 577 C CA . VAL A 1 77 ? -12.038 -14.565 32.233 1.00 62.53 77 VAL A CA 1
ATOM 578 C C . VAL A 1 77 ? -12.296 -14.500 30.726 1.00 62.53 77 VAL A C 1
ATOM 580 O O . VAL A 1 77 ? -13.142 -15.226 30.216 1.00 62.53 77 VAL A O 1
ATOM 583 N N . LEU A 1 78 ? -11.582 -13.623 30.012 1.00 67.44 78 LEU A N 1
ATOM 584 C CA . LEU A 1 78 ? -11.742 -13.419 28.570 1.00 67.44 78 LEU A CA 1
ATOM 585 C C . LEU A 1 78 ? -10.700 -14.174 27.732 1.00 67.44 78 LEU A C 1
ATOM 587 O O . LEU A 1 78 ? -10.818 -14.183 26.518 1.00 67.44 78 LEU A O 1
ATOM 591 N N . THR A 1 79 ? -9.697 -14.817 28.331 1.00 67.12 79 THR A N 1
ATOM 592 C CA . THR A 1 79 ? -8.656 -15.554 27.593 1.00 67.12 79 THR A CA 1
ATOM 593 C C . THR A 1 79 ? -9.166 -16.914 27.101 1.00 67.12 79 THR A C 1
ATOM 595 O O . THR A 1 79 ? -9.672 -17.706 27.893 1.00 67.12 79 THR A O 1
ATOM 598 N N . LEU A 1 80 ? -8.996 -17.213 25.807 1.00 68.62 80 LEU A N 1
ATOM 599 C CA . LEU A 1 80 ? -9.384 -18.496 25.202 1.00 68.62 80 LEU A CA 1
ATOM 600 C C . LEU A 1 80 ? -8.179 -19.449 25.034 1.00 68.62 80 LEU A C 1
ATOM 602 O O . LEU A 1 80 ? -7.074 -18.969 24.770 1.00 68.62 80 LEU A O 1
ATOM 606 N N . PRO A 1 81 ? -8.365 -20.785 25.134 1.00 60.62 81 PRO A N 1
ATOM 607 C CA . PRO A 1 81 ? -7.321 -21.771 24.838 1.00 60.62 81 PRO A CA 1
ATOM 608 C C . PRO A 1 81 ? -6.766 -21.645 23.408 1.00 60.62 81 PRO A C 1
ATOM 610 O O . PRO A 1 81 ? -7.453 -21.179 22.499 1.00 60.62 81 PRO A O 1
ATOM 613 N N . GLY A 1 82 ? -5.519 -22.094 23.226 1.00 55.78 82 GLY A N 1
ATOM 614 C CA . GLY A 1 82 ? -4.549 -21.671 22.199 1.00 55.78 82 GLY A CA 1
ATOM 615 C C . GLY A 1 82 ? -4.855 -21.855 20.705 1.00 55.78 82 GLY A C 1
ATOM 616 O O . GLY A 1 82 ? -3.926 -21.748 19.911 1.00 55.78 82 GLY A O 1
ATOM 617 N N . PHE A 1 83 ? -6.103 -22.095 20.294 1.00 54.28 83 PHE A N 1
ATOM 618 C CA . PHE A 1 83 ? -6.494 -21.934 18.886 1.00 54.28 83 PHE A CA 1
ATOM 619 C C . PHE A 1 83 ? -6.492 -20.450 18.470 1.00 54.28 83 PHE A C 1
ATOM 621 O O . PHE A 1 83 ? -6.150 -20.110 17.341 1.00 54.28 83 PHE A O 1
ATOM 628 N N . PHE A 1 84 ? -6.807 -19.553 19.410 1.00 56.81 84 PHE A N 1
ATOM 629 C CA . PHE A 1 84 ? -6.609 -18.108 19.278 1.00 56.81 84 PHE A CA 1
ATOM 630 C C . PHE A 1 84 ? -5.359 -17.674 20.055 1.00 56.81 84 PHE A C 1
ATOM 632 O O . PHE A 1 84 ? -4.878 -18.404 20.921 1.00 56.81 84 PHE A O 1
ATOM 639 N N . ARG A 1 85 ? -4.825 -16.476 19.765 1.00 56.25 85 ARG A N 1
ATOM 640 C CA . ARG A 1 85 ? -3.624 -15.934 20.431 1.00 56.25 85 ARG A CA 1
ATOM 641 C C . ARG A 1 85 ? -3.733 -16.117 21.967 1.00 56.25 85 ARG A C 1
ATOM 643 O O . ARG A 1 85 ? -4.611 -15.488 22.556 1.00 56.25 85 ARG A O 1
ATOM 650 N N . PRO A 1 86 ? -2.844 -16.897 22.625 1.00 55.12 86 PRO A N 1
ATOM 651 C CA . PRO A 1 86 ? -3.027 -17.376 24.008 1.00 55.12 86 PRO A CA 1
ATOM 652 C C . PRO A 1 86 ? -3.164 -16.300 25.091 1.00 55.12 86 PRO A C 1
ATOM 654 O O . PRO A 1 86 ? -3.593 -16.582 26.200 1.00 55.12 86 PRO A O 1
ATOM 657 N N . THR A 1 87 ? -2.767 -15.066 24.793 1.00 63.66 87 THR A N 1
ATOM 658 C CA . THR A 1 87 ? -2.799 -13.919 25.715 1.00 63.66 87 THR A CA 1
ATOM 659 C C . THR A 1 87 ? -3.825 -12.867 25.302 1.00 63.66 87 THR A C 1
ATOM 661 O O . THR A 1 87 ? -3.791 -11.729 25.775 1.00 63.66 87 THR A O 1
ATOM 664 N N . LYS A 1 88 ? -4.712 -13.199 24.358 1.00 69.12 88 LYS A N 1
ATOM 665 C CA . LYS A 1 88 ? -5.720 -12.272 23.861 1.00 69.12 88 LYS A CA 1
ATOM 666 C C . LYS A 1 88 ? -6.866 -12.154 24.861 1.00 69.12 88 LYS A C 1
ATOM 668 O O . LYS A 1 88 ? -7.527 -13.137 25.175 1.00 69.12 88 LYS A O 1
ATOM 673 N N . LEU A 1 89 ? -7.106 -10.925 25.303 1.00 71.81 89 LEU A N 1
ATOM 674 C CA . LEU A 1 89 ? -8.314 -10.535 26.014 1.00 71.81 89 LEU A CA 1
ATOM 675 C C . LEU A 1 89 ? -9.344 -10.106 24.974 1.00 71.81 89 LEU A C 1
ATOM 677 O O . LEU A 1 89 ? -9.053 -9.193 24.207 1.00 71.81 89 LEU A O 1
ATOM 681 N N . TRP A 1 90 ? -10.471 -10.807 24.932 1.00 80.44 90 TRP A N 1
ATOM 682 C CA . TRP A 1 90 ? -11.652 -10.471 24.131 1.00 80.44 90 TRP A CA 1
ATOM 683 C C . TRP A 1 90 ? -12.541 -9.488 24.899 1.00 80.44 90 TRP A C 1
ATOM 685 O O . TRP A 1 90 ? -12.391 -9.397 26.109 1.00 80.44 90 TRP A O 1
ATOM 695 N N . ASP A 1 91 ? -13.475 -8.786 24.262 1.00 80.88 91 ASP A N 1
ATOM 696 C CA . ASP A 1 91 ? -14.380 -7.851 24.956 1.00 80.88 91 ASP A CA 1
ATOM 697 C C . ASP A 1 91 ? -15.674 -8.532 25.424 1.00 80.88 91 ASP A C 1
ATOM 699 O O . ASP A 1 91 ? -16.209 -8.213 26.489 1.00 80.88 91 ASP A O 1
ATOM 703 N N . ILE A 1 92 ? -16.160 -9.510 24.651 1.00 84.06 92 ILE A N 1
ATOM 704 C CA . ILE A 1 92 ? -17.336 -10.322 24.983 1.00 84.06 92 ILE A CA 1
ATOM 705 C C . ILE A 1 92 ? -17.048 -11.787 24.666 1.00 84.06 92 ILE A C 1
ATOM 707 O O . ILE A 1 92 ? -16.637 -12.109 23.553 1.00 84.06 92 ILE A O 1
ATOM 711 N N . LEU A 1 93 ? -17.347 -12.683 25.609 1.00 85.88 93 LEU A N 1
ATOM 712 C CA . LEU A 1 93 ? -17.516 -14.114 25.334 1.00 85.88 93 LEU A CA 1
ATOM 713 C C . LEU A 1 93 ? -18.945 -14.535 25.667 1.00 85.88 93 LEU A C 1
ATOM 715 O O . LEU A 1 93 ? -19.440 -14.213 26.748 1.00 85.88 93 LEU A O 1
ATOM 719 N N . VAL A 1 94 ? -19.573 -15.296 24.775 1.00 81.38 94 VAL A N 1
ATOM 720 C CA . VAL A 1 94 ? -20.884 -15.914 24.995 1.00 81.38 94 VAL A CA 1
ATOM 721 C C . VAL A 1 94 ? -20.695 -17.423 25.095 1.00 81.38 94 VAL A C 1
ATOM 723 O O . VAL A 1 94 ? -20.243 -18.067 24.143 1.00 81.38 94 VAL A O 1
ATOM 726 N N . ILE A 1 95 ? -21.030 -17.983 26.256 1.00 77.12 95 ILE A N 1
ATOM 727 C CA . ILE A 1 95 ? -20.928 -19.414 26.543 1.00 77.12 95 ILE A CA 1
ATOM 728 C C . ILE A 1 95 ? -22.326 -19.974 26.798 1.00 77.12 95 ILE A C 1
ATOM 730 O O . ILE A 1 95 ? -23.026 -19.530 27.710 1.00 77.12 95 ILE A O 1
ATOM 734 N N . LEU A 1 96 ? -22.698 -20.983 26.016 1.00 74.81 96 LEU A N 1
ATOM 735 C CA . LEU A 1 96 ? -23.929 -21.750 26.166 1.00 74.81 96 LEU A CA 1
ATOM 736 C C . LEU A 1 96 ? -23.557 -23.189 26.530 1.00 74.81 96 LEU A C 1
ATOM 738 O O . LEU A 1 96 ? -22.807 -23.828 25.796 1.00 74.81 96 LEU A O 1
ATOM 742 N N . ASP A 1 97 ? -24.031 -23.672 27.679 1.00 80.94 97 ASP A N 1
ATOM 743 C CA . ASP A 1 97 ? -23.816 -25.046 28.164 1.00 80.94 97 ASP A CA 1
ATOM 744 C C . ASP A 1 97 ? -22.349 -25.508 28.136 1.00 80.94 97 ASP A C 1
ATOM 746 O O . ASP A 1 97 ? -22.013 -26.615 27.726 1.00 80.94 97 ASP A O 1
ATOM 750 N N . GLY A 1 98 ? -21.437 -24.621 28.549 1.00 75.56 98 GLY A N 1
ATOM 751 C CA . GLY A 1 98 ? -19.995 -24.898 28.581 1.00 75.56 98 GLY A CA 1
ATOM 752 C C . GLY A 1 98 ? -19.298 -24.804 27.220 1.00 75.56 98 GLY A C 1
ATOM 753 O O . GLY A 1 98 ? -18.075 -24.912 27.155 1.00 75.56 98 GLY A O 1
ATOM 754 N N . ARG A 1 99 ? -20.040 -24.535 26.141 1.00 77.19 99 ARG A N 1
ATOM 755 C CA . ARG A 1 99 ? -19.510 -24.340 24.792 1.00 77.19 99 ARG A CA 1
ATOM 756 C C . ARG A 1 99 ? -19.416 -22.853 24.458 1.00 77.19 99 ARG A C 1
ATOM 758 O O . ARG A 1 99 ? -20.390 -22.113 24.582 1.00 77.19 99 ARG A O 1
ATOM 765 N N . LEU A 1 100 ? -18.247 -22.416 23.996 1.00 80.25 100 LEU A N 1
ATOM 766 C CA . LEU A 1 100 ? -18.081 -21.080 23.427 1.00 80.25 100 LEU A CA 1
ATOM 767 C C . LEU A 1 100 ? -18.872 -20.987 22.115 1.00 80.25 100 LEU A C 1
ATOM 769 O O . LEU A 1 100 ? -18.618 -21.763 21.195 1.00 80.25 100 LEU A O 1
ATOM 773 N N . ILE A 1 101 ? -19.812 -20.044 22.032 1.00 82.69 101 ILE A N 1
ATOM 774 C CA . ILE A 1 101 ? -20.638 -19.831 20.832 1.00 82.69 101 ILE A CA 1
ATOM 775 C C . ILE A 1 101 ? -20.382 -18.482 20.152 1.00 82.69 101 ILE A C 1
ATOM 777 O O . ILE A 1 101 ? -20.667 -18.354 18.966 1.00 82.69 101 ILE A O 1
ATOM 781 N N . ALA A 1 102 ? -19.805 -17.504 20.858 1.00 81.00 102 ALA A N 1
ATOM 782 C CA . ALA A 1 102 ? -19.315 -16.265 20.256 1.00 81.00 102 ALA A CA 1
ATOM 783 C C . ALA A 1 102 ? -18.171 -15.651 21.076 1.00 81.00 102 ALA A C 1
ATOM 785 O O . ALA A 1 102 ? -18.184 -15.700 22.307 1.00 81.00 102 ALA A O 1
ATOM 786 N N . ALA A 1 103 ? -17.215 -15.034 20.385 1.00 82.38 103 ALA A N 1
ATOM 787 C CA . ALA A 1 103 ? -16.177 -14.190 20.962 1.00 82.38 103 ALA A CA 1
ATOM 788 C C . ALA A 1 103 ? -16.083 -12.910 20.125 1.00 82.38 103 ALA A C 1
ATOM 790 O O . ALA A 1 103 ? -15.953 -12.986 18.903 1.00 82.38 103 ALA A O 1
ATOM 791 N N . VAL A 1 104 ? -16.188 -11.745 20.764 1.00 80.62 104 VAL A N 1
ATOM 792 C CA . VAL A 1 104 ? -16.174 -10.443 20.087 1.00 80.62 104 VAL A CA 1
ATOM 793 C C . VAL A 1 104 ? -15.017 -9.623 20.624 1.00 80.62 104 VAL A C 1
ATOM 795 O O . VAL A 1 104 ? -14.878 -9.434 21.831 1.00 80.62 104 VAL A O 1
ATOM 798 N N . GLU A 1 105 ? -14.191 -9.151 19.702 1.00 84.88 105 GLU A N 1
ATOM 799 C CA . GLU A 1 105 ? -13.182 -8.127 19.931 1.00 84.88 105 GLU A CA 1
ATOM 800 C C . GLU A 1 105 ? -13.680 -6.839 19.278 1.00 84.88 105 GLU A C 1
ATOM 802 O O . GLU A 1 105 ? -14.039 -6.827 18.100 1.00 84.88 105 GLU A O 1
ATOM 807 N N . MET A 1 106 ? -13.660 -5.753 20.030 1.00 80.94 106 MET A N 1
ATOM 808 C CA . MET A 1 106 ? -14.010 -4.417 19.597 1.00 80.94 106 MET A CA 1
ATOM 809 C C . MET A 1 106 ? -12.775 -3.534 19.674 1.00 80.94 106 MET A C 1
ATOM 811 O O . MET A 1 106 ? -12.061 -3.473 20.671 1.00 80.94 106 MET A O 1
ATOM 815 N N . LYS A 1 107 ? -12.527 -2.806 18.591 1.00 76.44 107 LYS A N 1
ATOM 816 C CA . LYS A 1 107 ? -11.447 -1.831 18.526 1.00 76.44 107 LYS A CA 1
ATOM 817 C C . LYS A 1 107 ? -11.983 -0.523 18.000 1.00 76.44 107 LYS A C 1
ATOM 819 O O . LYS A 1 107 ? -12.692 -0.497 17.000 1.00 76.44 107 LYS A O 1
ATOM 824 N N . SER A 1 108 ? -11.578 0.560 18.643 1.00 72.94 108 SER A N 1
ATOM 825 C CA . SER A 1 108 ? -11.731 1.898 18.097 1.00 72.94 108 SER A CA 1
ATOM 826 C C . SER A 1 108 ? -10.377 2.402 17.628 1.00 72.94 108 SER A C 1
ATOM 828 O O . SER A 1 108 ? -9.443 2.485 18.429 1.00 72.94 108 SER A O 1
ATOM 830 N N . HIS A 1 109 ? -10.280 2.773 16.358 1.00 62.66 109 HIS A N 1
ATOM 831 C CA . HIS A 1 109 ? -9.152 3.529 15.831 1.00 62.66 109 HIS A CA 1
ATOM 832 C C . HIS A 1 109 ? -9.668 4.899 15.405 1.00 62.66 109 HIS A C 1
ATOM 834 O O . HIS A 1 109 ? -10.612 4.998 14.628 1.00 62.66 109 HIS A O 1
ATOM 840 N N . VAL A 1 110 ? -9.063 5.946 15.952 1.00 57.16 110 VAL A N 1
ATOM 841 C CA . VAL A 1 110 ? -9.301 7.336 15.565 1.00 57.16 110 VAL A CA 1
ATOM 842 C C . VAL A 1 110 ? -7.923 7.958 15.435 1.00 57.16 110 VAL A C 1
ATOM 844 O O . VAL A 1 110 ? -7.091 7.766 16.324 1.00 57.16 110 VAL A O 1
ATOM 847 N N . GLY A 1 111 ? -7.700 8.618 14.305 1.00 50.81 111 GLY A N 1
ATOM 848 C CA . GLY A 1 111 ? -6.402 9.146 13.917 1.00 50.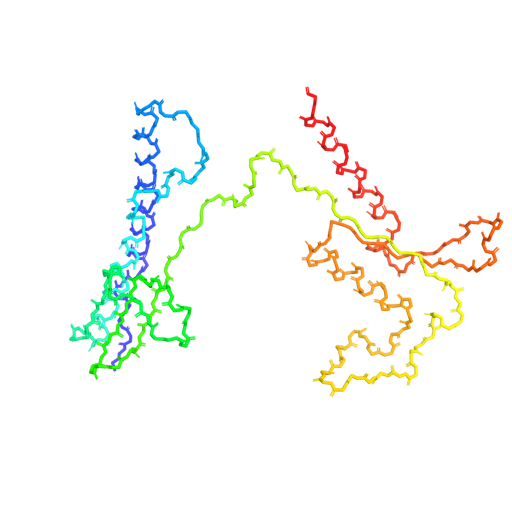81 111 GLY A CA 1
ATOM 849 C C . GLY A 1 111 ? -5.526 8.103 13.211 1.00 50.81 111 GLY A C 1
ATOM 850 O O . GLY A 1 111 ? -5.639 6.894 13.456 1.00 50.81 111 GLY A O 1
ATOM 851 N N . PRO A 1 112 ? -4.648 8.538 12.298 1.00 43.88 112 PRO A N 1
ATOM 852 C CA . PRO A 1 112 ? -3.638 7.656 11.749 1.00 43.88 112 PRO A CA 1
ATOM 853 C C . PRO A 1 112 ? -2.716 7.142 12.862 1.00 43.88 112 PRO A C 1
ATOM 855 O O . PRO A 1 112 ? -2.218 7.910 13.678 1.00 43.88 112 PRO A O 1
ATOM 858 N N . SER A 1 113 ? -2.392 5.848 12.853 1.00 47.06 113 SER A N 1
ATOM 859 C CA . SER A 1 113 ? -1.237 5.320 13.601 1.00 47.06 113 SER A CA 1
ATOM 860 C C . SER A 1 113 ? 0.092 5.668 12.904 1.00 47.06 113 SER A C 1
ATOM 862 O O . SER A 1 113 ? 0.985 4.827 12.831 1.00 47.06 113 SER A O 1
ATOM 864 N N . PHE A 1 114 ? 0.212 6.882 12.359 1.00 49.16 114 PHE A N 1
ATOM 865 C CA . PHE A 1 114 ? 1.466 7.411 11.830 1.00 49.16 114 PHE A CA 1
ATOM 866 C C . PHE A 1 114 ? 2.248 8.080 12.966 1.00 49.16 114 PHE A C 1
ATOM 868 O O . PHE A 1 114 ? 1.668 8.600 13.920 1.00 49.16 114 PHE A O 1
ATOM 875 N N . GLY A 1 115 ? 3.577 7.999 12.893 1.00 48.59 115 GLY A N 1
ATOM 876 C CA . GLY A 1 115 ? 4.458 8.784 13.750 1.00 48.59 115 GLY A CA 1
ATOM 877 C C . GLY A 1 115 ? 4.163 10.278 13.605 1.00 48.59 115 GLY A C 1
ATOM 878 O O . GLY A 1 115 ? 3.578 10.711 12.617 1.00 48.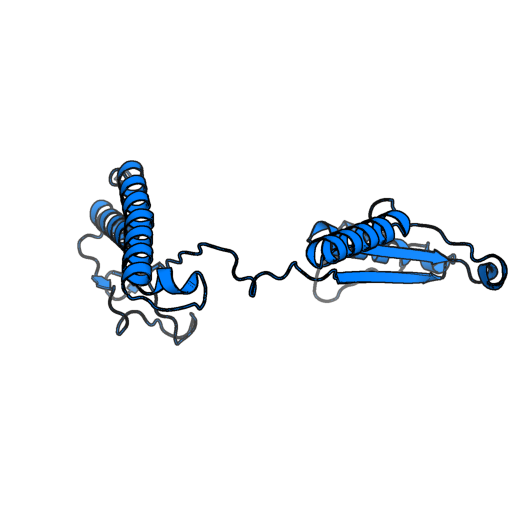59 115 GLY A O 1
ATOM 879 N N . THR A 1 116 ? 4.546 11.040 14.624 1.00 49.94 116 THR A N 1
ATOM 880 C CA . THR A 1 116 ? 4.553 12.510 14.664 1.00 49.94 116 T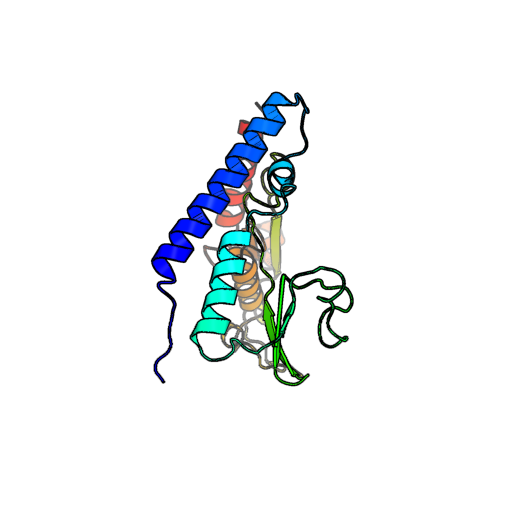HR A CA 1
ATOM 881 C C . THR A 1 116 ? 4.782 13.151 13.294 1.00 49.94 116 THR A C 1
ATOM 883 O O . THR A 1 116 ? 5.813 12.869 12.690 1.00 49.94 116 THR A O 1
ATOM 886 N N . ASP A 1 117 ? 3.821 13.969 12.848 1.00 56.59 117 ASP A N 1
ATOM 887 C CA . ASP A 1 117 ? 3.851 15.026 11.812 1.00 56.59 117 ASP A CA 1
ATOM 888 C C . ASP A 1 117 ? 4.842 14.882 10.638 1.00 56.59 117 ASP A C 1
ATOM 890 O O . ASP A 1 117 ? 5.392 15.849 10.119 1.00 56.59 117 ASP A O 1
ATOM 894 N N . THR A 1 118 ? 5.091 13.649 10.206 1.00 61.72 118 THR A N 1
ATOM 895 C CA . THR A 1 118 ? 6.043 13.330 9.146 1.00 61.72 118 THR A CA 1
ATOM 896 C C . THR A 1 118 ? 5.278 12.707 7.998 1.00 61.72 118 THR A C 1
ATOM 898 O O . THR A 1 118 ? 4.597 11.688 8.143 1.00 61.72 118 THR A O 1
ATOM 901 N N . ALA A 1 119 ? 5.358 13.351 6.836 1.00 69.56 119 ALA A N 1
ATOM 902 C CA . ALA A 1 119 ? 4.830 12.785 5.609 1.00 69.56 119 ALA A CA 1
ATOM 903 C C . ALA A 1 119 ? 5.483 11.418 5.352 1.00 69.56 119 ALA A C 1
ATOM 905 O O . ALA A 1 119 ? 6.651 11.190 5.679 1.00 69.56 119 ALA A O 1
ATOM 906 N N . ARG A 1 120 ? 4.719 10.484 4.767 1.00 78.06 120 ARG A N 1
ATOM 907 C CA . ARG A 1 120 ? 5.273 9.184 4.365 1.00 78.06 120 ARG A CA 1
ATOM 908 C C . ARG A 1 120 ? 6.498 9.422 3.465 1.00 78.06 120 ARG A C 1
ATOM 910 O O . ARG A 1 120 ? 6.380 10.217 2.529 1.00 78.06 120 ARG A O 1
ATOM 917 N N . PRO A 1 121 ? 7.636 8.747 3.692 1.00 84.88 121 PRO A N 1
ATOM 918 C CA . PRO A 1 121 ? 8.778 8.885 2.801 1.00 84.88 121 PRO A CA 1
ATOM 919 C C . PRO A 1 121 ? 8.408 8.396 1.397 1.00 84.88 121 PRO A C 1
ATOM 921 O O . PRO A 1 121 ? 7.594 7.481 1.235 1.00 84.88 121 PRO A O 1
ATOM 924 N N . PHE A 1 122 ? 9.018 8.981 0.368 1.00 90.75 122 PHE A N 1
ATOM 925 C CA . PHE A 1 122 ? 8.945 8.413 -0.972 1.00 90.75 122 PHE A CA 1
ATOM 926 C C . PHE A 1 122 ? 9.686 7.078 -1.014 1.00 90.75 122 PHE A C 1
ATOM 928 O O . PHE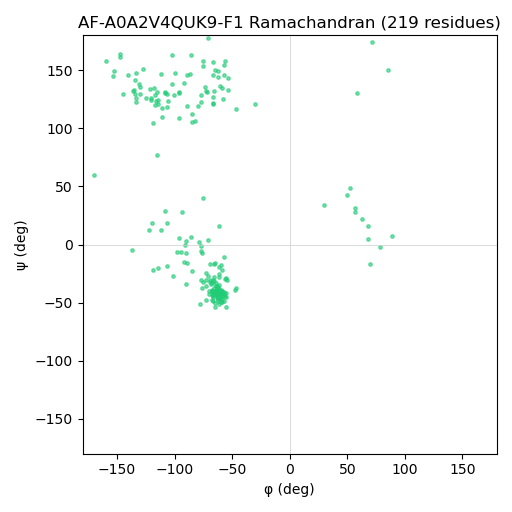 A 1 122 ? 10.890 7.017 -0.771 1.00 90.75 122 PHE A O 1
ATOM 935 N N . VAL A 1 123 ? 8.970 6.013 -1.363 1.00 96.31 123 VAL A N 1
ATOM 936 C CA . VAL A 1 123 ? 9.562 4.696 -1.594 1.00 96.31 123 VAL A CA 1
ATOM 937 C C . VAL A 1 123 ? 9.452 4.405 -3.085 1.00 96.31 123 VAL A C 1
ATOM 939 O O . VAL A 1 123 ? 8.353 4.228 -3.606 1.00 96.31 123 VAL A O 1
ATOM 942 N N . GLY A 1 124 ? 10.586 4.408 -3.781 1.00 93.94 124 GLY A N 1
ATOM 943 C CA . GLY A 1 124 ? 10.663 4.179 -5.222 1.00 93.94 124 GLY A CA 1
ATOM 944 C C . GLY A 1 124 ? 11.351 2.863 -5.562 1.00 93.94 124 GLY A C 1
ATOM 945 O O . GLY A 1 124 ? 12.282 2.452 -4.870 1.00 93.94 124 GLY A O 1
ATOM 946 N N . TRP A 1 125 ? 10.920 2.222 -6.646 1.00 96.94 125 TRP A N 1
ATOM 947 C CA . TRP A 1 125 ? 11.630 1.097 -7.249 1.00 96.94 125 TRP A CA 1
ATOM 948 C C . TRP A 1 125 ? 11.916 1.371 -8.724 1.00 96.94 125 TRP A C 1
ATOM 950 O O . TRP A 1 125 ? 11.003 1.684 -9.477 1.00 96.94 125 TRP A O 1
ATOM 960 N N . LEU A 1 126 ? 13.172 1.272 -9.147 1.00 96.31 126 LEU A N 1
ATOM 961 C CA . LEU A 1 126 ? 13.566 1.454 -10.543 1.00 96.31 126 LEU A CA 1
ATOM 962 C C . LEU A 1 126 ? 14.442 0.281 -10.954 1.00 96.31 126 LEU A C 1
ATOM 964 O O . LEU A 1 126 ? 15.409 -0.048 -10.265 1.00 96.31 126 LEU A O 1
ATOM 968 N N . VAL A 1 127 ? 14.106 -0.339 -12.078 1.00 96.38 127 VAL A N 1
ATOM 969 C CA . VAL A 1 127 ? 14.872 -1.442 -12.652 1.00 96.38 127 VAL A CA 1
ATOM 970 C C . VAL A 1 127 ? 15.136 -1.194 -14.131 1.00 96.38 127 VAL A C 1
ATOM 972 O O . VAL A 1 127 ? 14.260 -0.754 -14.868 1.00 96.38 127 VAL A O 1
ATOM 975 N N . MET A 1 128 ? 16.358 -1.493 -14.566 1.00 95.38 128 MET A N 1
ATOM 976 C CA . MET A 1 128 ? 16.728 -1.545 -15.976 1.00 95.38 128 MET A CA 1
ATOM 977 C C . MET A 1 128 ? 16.931 -3.001 -16.377 1.00 95.38 128 MET A C 1
ATOM 979 O O . MET A 1 128 ? 17.614 -3.760 -15.687 1.00 95.38 128 MET A O 1
ATOM 983 N N . VAL A 1 129 ? 16.326 -3.387 -17.489 1.00 95.19 129 VAL A N 1
ATOM 984 C CA . VAL A 1 129 ? 16.360 -4.735 -18.039 1.00 95.19 129 VAL A CA 1
ATOM 985 C C . VAL A 1 129 ? 16.942 -4.647 -19.444 1.00 95.19 129 VAL A C 1
ATOM 987 O O . VAL A 1 129 ? 16.561 -3.783 -20.232 1.00 95.19 129 VAL A O 1
ATOM 990 N N . GLU A 1 130 ? 17.880 -5.541 -19.760 1.00 97.12 130 GLU A N 1
ATOM 991 C CA . GLU A 1 130 ? 18.416 -5.639 -21.118 1.00 97.12 130 GLU A CA 1
ATOM 992 C C . GLU A 1 130 ? 17.275 -5.917 -22.101 1.00 97.12 130 GLU A C 1
ATOM 994 O O . GLU A 1 130 ? 16.538 -6.900 -21.961 1.00 97.12 130 GLU A O 1
ATOM 999 N N . ASP A 1 131 ? 17.158 -5.063 -23.109 1.00 97.06 131 ASP A N 1
ATOM 1000 C CA . ASP A 1 131 ? 16.252 -5.265 -24.222 1.00 97.06 131 ASP A CA 1
ATOM 1001 C C . ASP A 1 131 ? 16.891 -6.199 -25.256 1.00 97.06 131 ASP A C 1
ATOM 1003 O O . ASP A 1 131 ? 17.825 -5.839 -25.976 1.00 97.06 131 ASP A O 1
ATOM 1007 N N . ALA A 1 132 ? 16.400 -7.432 -25.291 1.00 96.12 132 ALA A N 1
ATOM 1008 C CA . ALA A 1 132 ? 16.841 -8.462 -26.207 1.00 96.12 132 ALA A CA 1
ATOM 1009 C C . ALA A 1 132 ? 15.671 -9.379 -26.570 1.00 96.12 132 ALA A C 1
ATOM 1011 O O . ALA A 1 132 ? 14.707 -9.543 -25.821 1.00 96.12 132 ALA A O 1
ATOM 1012 N N . ASP A 1 133 ? 15.819 -10.116 -27.670 1.00 96.00 133 ASP A N 1
ATOM 1013 C CA . ASP A 1 133 ? 14.866 -11.151 -28.091 1.00 96.00 133 ASP A CA 1
ATOM 1014 C C . ASP A 1 133 ? 14.450 -12.099 -26.954 1.00 96.00 133 ASP A C 1
ATOM 1016 O O . ASP A 1 133 ? 13.300 -12.522 -26.860 1.00 96.00 133 ASP A O 1
ATOM 1020 N N . LYS A 1 134 ? 15.391 -12.451 -26.071 1.00 92.81 134 LYS A N 1
ATOM 1021 C CA . LYS A 1 134 ? 15.127 -13.345 -24.937 1.00 92.81 134 LYS A CA 1
ATOM 1022 C C . LYS A 1 134 ? 14.298 -12.691 -23.832 1.00 92.81 134 LYS A C 1
ATOM 1024 O O . LYS A 1 134 ? 13.580 -13.414 -23.149 1.00 92.81 134 LYS A O 1
ATOM 1029 N N . SER A 1 135 ? 14.408 -11.377 -23.628 1.00 93.75 135 SER A N 1
ATOM 1030 C CA . SER A 1 135 ? 13.648 -10.667 -22.595 1.00 93.75 135 SER A CA 1
ATOM 1031 C C . SER A 1 135 ? 12.251 -10.259 -23.067 1.00 93.75 135 SER A C 1
ATOM 1033 O O . SER A 1 135 ? 11.366 -10.147 -22.222 1.00 93.75 135 SER A O 1
ATOM 1035 N N . ARG A 1 136 ? 12.030 -10.145 -24.387 1.00 95.12 136 ARG A N 1
ATOM 1036 C CA . ARG A 1 136 ? 10.725 -9.848 -25.013 1.00 95.12 136 ARG A CA 1
ATOM 1037 C C . ARG A 1 136 ? 9.884 -11.062 -25.406 1.00 95.12 136 ARG A C 1
ATOM 1039 O O . ARG A 1 136 ? 8.700 -10.920 -25.688 1.00 95.12 136 ARG A O 1
ATOM 1046 N N . ARG A 1 137 ? 10.458 -12.266 -25.455 1.00 93.44 137 ARG A N 1
ATOM 1047 C CA . ARG A 1 137 ? 9.699 -13.482 -25.798 1.00 93.44 137 ARG A CA 1
ATOM 1048 C C . ARG A 1 137 ? 9.095 -14.142 -24.549 1.00 93.44 137 ARG A C 1
ATOM 1050 O O . ARG A 1 137 ? 9.747 -14.140 -23.501 1.00 93.44 137 ARG A O 1
ATOM 1057 N N . PRO A 1 138 ? 7.900 -14.754 -24.655 1.00 90.81 138 PRO A N 1
ATOM 1058 C CA . PRO A 1 138 ? 7.293 -15.519 -23.567 1.00 90.81 138 PRO A CA 1
ATOM 1059 C C . PRO A 1 138 ? 8.221 -16.609 -23.016 1.00 90.81 138 PRO A C 1
ATOM 1061 O O . PRO A 1 138 ? 8.960 -17.262 -23.765 1.00 90.81 138 PRO A O 1
ATOM 1064 N N . SER A 1 139 ? 8.172 -16.838 -21.701 1.00 78.94 139 SER A N 1
ATOM 1065 C CA . SER A 1 139 ? 8.934 -17.922 -21.072 1.00 78.94 139 SER A CA 1
ATOM 1066 C C . SER A 1 139 ? 8.434 -19.289 -21.546 1.00 78.94 139 SER A C 1
ATOM 1068 O O . SER A 1 139 ? 7.249 -19.589 -21.475 1.00 78.94 139 SER A O 1
ATOM 1070 N N . LYS A 1 140 ? 9.352 -20.181 -21.943 1.00 70.56 140 LYS A N 1
ATOM 1071 C CA . LYS A 1 140 ? 9.014 -21.585 -22.260 1.00 70.56 140 LYS A CA 1
ATOM 1072 C C . LYS A 1 140 ? 8.617 -22.406 -21.029 1.00 70.56 140 LYS A C 1
ATOM 1074 O O . LYS A 1 140 ? 8.096 -23.507 -21.174 1.00 70.56 140 LYS A O 1
ATOM 1079 N N . ARG A 1 141 ? 8.937 -21.919 -19.827 1.00 65.31 141 ARG A N 1
ATOM 1080 C CA . ARG A 1 141 ? 8.683 -22.613 -18.564 1.00 65.31 141 ARG A CA 1
ATOM 1081 C C . ARG A 1 141 ? 7.749 -21.770 -17.711 1.00 65.31 141 ARG A C 1
ATOM 1083 O O . ARG A 1 141 ? 8.177 -20.797 -17.094 1.00 65.31 141 ARG A O 1
ATOM 1090 N N . GLU A 1 142 ? 6.499 -22.202 -17.665 1.00 67.12 142 GLU A N 1
ATOM 1091 C CA . GLU A 1 142 ? 5.458 -21.702 -16.774 1.00 67.12 142 GLU A CA 1
ATOM 1092 C C . GLU A 1 142 ? 5.056 -22.842 -15.841 1.00 67.12 142 GLU A C 1
ATOM 1094 O O . GLU A 1 142 ? 4.067 -23.537 -16.044 1.00 67.12 142 GLU A O 1
ATOM 1099 N N . SER A 1 143 ? 5.891 -23.100 -14.834 1.00 68.44 143 SER A N 1
ATOM 1100 C CA . SER A 1 143 ? 5.619 -24.140 -13.844 1.00 68.44 143 SER A CA 1
ATOM 1101 C C . SER A 1 143 ? 5.867 -23.604 -12.445 1.00 68.44 143 SER A C 1
ATOM 1103 O O . SER A 1 143 ? 6.989 -23.204 -12.131 1.00 68.44 143 SER A O 1
ATOM 1105 N N . SER A 1 144 ? 4.850 -23.668 -11.598 1.00 72.50 144 SER A N 1
ATOM 1106 C CA . SER A 1 144 ? 4.990 -23.534 -10.154 1.00 72.50 144 SER A CA 1
ATOM 1107 C C . SER A 1 144 ? 4.555 -24.853 -9.524 1.00 72.50 144 SER A C 1
ATOM 1109 O O . SER A 1 144 ? 3.506 -25.393 -9.862 1.00 72.50 144 SER A O 1
ATOM 1111 N N . GLN A 1 145 ? 5.400 -25.408 -8.654 1.00 79.38 145 GLN A N 1
ATOM 1112 C CA . GLN A 1 145 ? 5.177 -26.721 -8.042 1.00 79.38 145 GLN A CA 1
ATOM 1113 C C . GLN A 1 145 ? 4.034 -26.703 -7.017 1.00 79.38 145 GLN A C 1
ATOM 1115 O O . GLN A 1 145 ? 3.404 -27.729 -6.778 1.00 79.38 145 GLN A O 1
ATOM 1120 N N . HIS A 1 146 ? 3.786 -25.547 -6.399 1.00 83.56 146 HIS A N 1
ATOM 1121 C CA . HIS A 1 146 ? 2.936 -25.441 -5.211 1.00 83.56 146 HIS A CA 1
ATOM 1122 C C . HIS A 1 146 ? 1.704 -24.552 -5.407 1.00 83.56 146 HIS A C 1
ATOM 1124 O O . HIS A 1 146 ? 0.731 -24.708 -4.678 1.00 83.56 146 HIS A O 1
ATOM 1130 N N . PHE A 1 147 ? 1.722 -23.641 -6.385 1.00 82.12 147 PHE A N 1
ATOM 1131 C CA . PHE A 1 147 ? 0.657 -22.654 -6.585 1.00 82.12 147 PHE A CA 1
ATOM 1132 C C . PHE A 1 147 ? 0.359 -22.436 -8.067 1.00 82.12 147 PHE A C 1
ATOM 1134 O O . PHE A 1 147 ? 1.292 -22.464 -8.870 1.00 82.12 147 PHE A O 1
ATOM 1141 N N . PRO A 1 148 ? -0.900 -22.176 -8.451 1.00 82.19 148 PRO A N 1
ATOM 1142 C CA . PRO A 1 148 ? -1.213 -21.788 -9.818 1.00 82.19 148 PRO A CA 1
ATOM 1143 C C . PRO A 1 148 ? -0.531 -20.459 -10.173 1.00 82.19 148 PRO A C 1
ATOM 1145 O O . PRO A 1 148 ? -0.415 -19.561 -9.341 1.00 82.19 148 PRO A O 1
ATOM 1148 N N . ILE A 1 149 ? -0.093 -20.335 -11.424 1.00 83.38 149 ILE A N 1
ATOM 1149 C CA . ILE A 1 149 ? 0.380 -19.063 -11.979 1.00 83.38 149 ILE A CA 1
ATOM 1150 C C . ILE A 1 149 ? -0.843 -18.165 -12.184 1.00 83.38 149 ILE A C 1
ATOM 1152 O O . ILE A 1 149 ? -1.848 -18.628 -12.736 1.00 83.38 149 ILE A O 1
ATOM 1156 N N . PHE A 1 150 ? -0.769 -16.916 -11.713 1.00 86.06 150 PHE A N 1
ATOM 1157 C CA . PHE A 1 150 ? -1.839 -15.943 -11.937 1.00 86.06 150 PHE A CA 1
ATOM 1158 C C . PHE A 1 150 ? -1.982 -15.621 -13.424 1.00 86.06 150 PHE A C 1
ATOM 1160 O O . PHE A 1 150 ? -1.013 -15.696 -14.180 1.00 86.06 150 PHE A O 1
ATOM 1167 N N . GLU A 1 151 ? -3.202 -15.291 -13.836 1.00 88.88 151 GLU A N 1
ATOM 1168 C CA . GLU A 1 151 ? -3.571 -15.190 -15.247 1.00 88.88 151 GLU A CA 1
ATOM 1169 C C . GLU A 1 151 ? -2.725 -14.164 -16.001 1.00 88.88 151 GLU A C 1
ATOM 1171 O O . GLU A 1 151 ? -2.239 -14.441 -17.091 1.00 88.88 151 GLU A O 1
ATOM 1176 N N . GLU A 1 152 ? -2.456 -13.023 -15.373 1.00 87.62 152 GLU A N 1
ATOM 1177 C CA . GLU A 1 152 ? -1.655 -11.936 -15.930 1.00 87.62 152 GLU A CA 1
ATOM 1178 C C . GLU A 1 152 ? -0.205 -12.329 -16.243 1.00 87.62 152 GLU A C 1
ATOM 1180 O O . GLU A 1 152 ? 0.454 -11.657 -17.028 1.00 87.62 152 GLU A O 1
ATOM 1185 N N . PHE A 1 153 ? 0.304 -13.412 -15.650 1.00 89.12 153 PHE A N 1
ATOM 1186 C CA . PHE A 1 153 ? 1.660 -13.896 -15.895 1.00 89.12 153 PHE A CA 1
ATOM 1187 C C . PHE A 1 153 ? 1.738 -14.977 -16.978 1.00 89.12 153 PHE A C 1
ATOM 1189 O O . PHE A 1 153 ? 2.852 -15.358 -17.345 1.00 89.12 153 PHE A O 1
ATOM 1196 N N . ARG A 1 154 ? 0.605 -15.475 -17.491 1.00 87.25 154 ARG A N 1
ATOM 1197 C CA . ARG A 1 154 ? 0.606 -16.457 -18.582 1.00 87.25 154 ARG A CA 1
ATOM 1198 C C . ARG A 1 154 ? 1.000 -15.802 -19.898 1.00 87.25 154 ARG A C 1
ATOM 1200 O O . ARG A 1 154 ? 0.468 -14.765 -20.276 1.00 87.25 154 ARG A O 1
ATOM 1207 N N . GLY A 1 155 ? 1.923 -16.427 -20.614 1.00 88.56 155 GLY A N 1
ATOM 1208 C CA . GLY A 1 155 ? 2.478 -15.919 -21.863 1.00 88.56 155 GLY A CA 1
ATOM 1209 C C . GLY A 1 155 ? 3.341 -14.665 -21.702 1.00 88.56 155 GLY A C 1
ATOM 1210 O O . GLY A 1 155 ? 3.789 -14.124 -22.708 1.00 88.56 155 GLY A O 1
ATOM 1211 N N . ALA A 1 156 ? 3.601 -14.204 -20.476 1.00 92.19 156 ALA A N 1
ATOM 1212 C CA . ALA A 1 156 ? 4.346 -12.975 -20.237 1.00 92.19 156 ALA A CA 1
ATOM 1213 C C . ALA A 1 156 ? 5.847 -13.171 -20.517 1.00 92.19 156 ALA A C 1
ATOM 1215 O O . ALA A 1 156 ? 6.474 -14.156 -20.095 1.00 92.19 156 ALA A O 1
ATOM 1216 N N . SER A 1 157 ? 6.457 -12.210 -21.210 1.00 94.81 157 SER A N 1
ATOM 1217 C CA . SER A 1 157 ? 7.908 -12.151 -21.385 1.00 94.81 157 SER A CA 1
ATOM 1218 C C . SER A 1 157 ? 8.632 -11.772 -20.086 1.00 94.81 157 SER A C 1
ATOM 1220 O O . SER A 1 157 ? 8.027 -11.559 -19.033 1.00 94.81 157 SER A O 1
ATOM 1222 N N . TYR A 1 158 ? 9.966 -11.732 -20.103 1.00 92.81 158 TYR A N 1
ATOM 1223 C CA . TYR A 1 158 ? 10.727 -11.273 -18.936 1.00 92.81 158 TYR A CA 1
ATOM 1224 C C . TYR A 1 158 ? 10.428 -9.797 -18.628 1.00 92.81 158 TYR A C 1
ATOM 1226 O O . TYR A 1 158 ? 10.217 -9.456 -17.467 1.00 92.81 158 TYR A O 1
ATOM 1234 N N . LEU A 1 159 ? 10.352 -8.953 -19.662 1.00 95.88 159 LEU A N 1
ATOM 1235 C CA . LEU A 1 159 ? 10.011 -7.534 -19.544 1.00 95.88 159 LEU A CA 1
ATOM 1236 C C . LEU A 1 159 ? 8.562 -7.318 -19.086 1.00 95.88 159 LEU A C 1
ATOM 1238 O O . LEU A 1 159 ? 8.341 -6.542 -18.157 1.00 95.88 159 LEU A O 1
ATOM 1242 N N . ASP A 1 160 ? 7.599 -8.069 -19.633 1.00 96.00 160 ASP A N 1
ATOM 1243 C CA . ASP A 1 160 ? 6.190 -7.975 -19.210 1.00 96.00 160 ASP A CA 1
ATOM 1244 C C . ASP A 1 160 ? 6.029 -8.302 -17.723 1.00 96.00 160 ASP A C 1
ATOM 1246 O O . ASP A 1 160 ? 5.286 -7.643 -17.001 1.00 96.00 160 ASP A O 1
ATOM 1250 N N . ARG A 1 161 ? 6.771 -9.298 -17.221 1.00 95.00 161 ARG A N 1
ATOM 1251 C CA . ARG A 1 161 ? 6.741 -9.659 -15.797 1.00 95.00 161 ARG A CA 1
ATOM 1252 C C . ARG A 1 161 ? 7.244 -8.538 -14.893 1.00 95.00 161 ARG A C 1
ATOM 1254 O O . ARG A 1 161 ? 6.704 -8.373 -13.799 1.00 95.00 161 ARG A O 1
ATOM 1261 N N . TYR A 1 162 ? 8.248 -7.780 -15.330 1.00 96.94 162 TYR A N 1
ATOM 1262 C CA . TYR A 1 162 ? 8.716 -6.603 -14.599 1.00 96.94 162 TYR A CA 1
ATOM 1263 C C . TYR A 1 162 ? 7.706 -5.457 -14.645 1.00 96.94 162 TYR A C 1
ATOM 1265 O O . TYR A 1 162 ? 7.476 -4.832 -13.615 1.00 96.94 162 TYR A O 1
ATOM 1273 N N . ASP A 1 163 ? 7.060 -5.224 -15.787 1.00 97.94 163 ASP A N 1
ATOM 1274 C CA . ASP A 1 163 ? 5.986 -4.234 -15.906 1.00 97.94 163 ASP A CA 1
ATOM 1275 C C . ASP A 1 163 ? 4.789 -4.585 -15.006 1.00 97.94 163 ASP A C 1
ATOM 1277 O O . ASP A 1 163 ? 4.350 -3.758 -14.209 1.00 97.94 163 ASP A O 1
ATOM 1281 N N . ILE A 1 164 ? 4.327 -5.841 -15.016 1.00 97.06 164 ILE A N 1
ATOM 1282 C CA . ILE A 1 164 ? 3.272 -6.328 -14.111 1.00 97.06 164 ILE A CA 1
ATOM 1283 C C . ILE A 1 164 ? 3.672 -6.131 -12.644 1.00 97.06 164 ILE A C 1
ATOM 1285 O O . ILE A 1 164 ? 2.862 -5.664 -11.841 1.00 97.06 164 ILE A O 1
ATOM 1289 N N . LEU A 1 165 ? 4.915 -6.463 -12.281 1.00 96.12 165 LEU A N 1
ATOM 1290 C CA . LEU A 1 165 ? 5.420 -6.244 -10.928 1.00 96.12 165 LEU A CA 1
ATOM 1291 C C . LEU A 1 165 ? 5.404 -4.753 -10.565 1.00 96.12 165 LEU A C 1
ATOM 1293 O O . LEU A 1 165 ? 4.829 -4.401 -9.539 1.00 96.12 165 LEU A O 1
ATOM 1297 N N . CYS A 1 166 ? 5.959 -3.876 -11.406 1.00 97.06 166 CYS A N 1
ATOM 1298 C CA . CYS A 1 166 ? 5.934 -2.426 -11.199 1.00 97.06 166 CYS A CA 1
ATOM 1299 C C . CYS A 1 166 ? 4.502 -1.901 -11.016 1.00 97.06 166 CYS A C 1
ATOM 1301 O O . CYS A 1 166 ? 4.239 -1.148 -10.077 1.00 97.06 166 CYS A O 1
ATOM 1303 N N . LYS A 1 167 ? 3.561 -2.341 -11.861 1.00 97.94 167 LYS A N 1
ATOM 1304 C CA . LYS A 1 167 ? 2.141 -1.979 -11.758 1.00 97.94 167 LYS A CA 1
ATOM 1305 C C . LYS A 1 167 ? 1.557 -2.388 -10.412 1.00 97.94 167 LYS A C 1
ATOM 1307 O O . LYS A 1 167 ? 0.929 -1.555 -9.770 1.00 97.94 167 LYS A O 1
ATOM 1312 N N . LYS A 1 168 ? 1.793 -3.619 -9.946 1.00 96.31 168 LYS A N 1
ATOM 1313 C CA . LYS A 1 168 ? 1.318 -4.071 -8.626 1.00 96.31 168 LYS A CA 1
ATOM 1314 C C . LYS A 1 168 ? 1.934 -3.264 -7.487 1.00 96.31 168 LYS A C 1
ATOM 1316 O O . LYS A 1 168 ? 1.203 -2.790 -6.625 1.00 96.31 168 LYS A O 1
ATOM 1321 N N . LEU A 1 169 ? 3.251 -3.037 -7.517 1.00 93.94 169 LEU A N 1
ATOM 1322 C CA . LEU A 1 169 ? 3.940 -2.243 -6.494 1.00 93.94 169 LEU A CA 1
ATOM 1323 C C . LEU A 1 169 ? 3.347 -0.829 -6.369 1.00 93.94 169 LEU A C 1
ATOM 1325 O O . LEU A 1 169 ? 3.170 -0.349 -5.249 1.00 93.94 169 LEU A O 1
ATOM 1329 N N . ALA A 1 170 ? 3.013 -0.188 -7.493 1.00 92.12 170 ALA A N 1
ATOM 1330 C CA . ALA A 1 170 ? 2.420 1.148 -7.517 1.00 92.12 170 ALA A CA 1
ATOM 1331 C C . ALA A 1 170 ? 0.915 1.151 -7.175 1.00 92.12 170 ALA A C 1
ATOM 1333 O O . ALA A 1 170 ? 0.481 1.891 -6.294 1.00 92.12 170 ALA A O 1
ATOM 1334 N N . LEU A 1 171 ? 0.107 0.319 -7.843 1.00 94.38 171 LEU A N 1
ATOM 1335 C CA . LEU A 1 171 ? -1.357 0.306 -7.700 1.00 94.38 171 LEU A CA 1
ATOM 1336 C C . LEU A 1 171 ? -1.812 -0.179 -6.322 1.00 94.38 171 LEU A C 1
ATOM 1338 O O . LEU A 1 171 ? -2.807 0.316 -5.798 1.00 94.38 171 LEU A O 1
ATOM 1342 N N . GLU A 1 172 ? -1.071 -1.099 -5.706 1.00 94.44 172 GLU A N 1
ATOM 1343 C CA . GLU A 1 172 ? -1.354 -1.585 -4.350 1.00 94.44 172 GLU A CA 1
ATOM 1344 C C . GLU A 1 172 ? -0.732 -0.689 -3.263 1.00 94.44 172 GLU A C 1
ATOM 1346 O O . GLU A 1 172 ? -0.800 -1.008 -2.078 1.00 94.44 172 GLU A O 1
ATOM 1351 N N . SER A 1 173 ? -0.144 0.456 -3.642 1.00 90.19 173 SER A N 1
ATOM 1352 C CA . SER A 1 173 ? 0.493 1.418 -2.729 1.00 90.19 173 SER A CA 1
ATOM 1353 C C . SER A 1 173 ? 1.602 0.819 -1.850 1.00 90.19 173 SER A C 1
ATOM 1355 O O . SER A 1 173 ? 1.866 1.318 -0.755 1.00 90.19 173 SER A O 1
ATOM 1357 N N . LEU A 1 174 ? 2.273 -0.234 -2.332 1.00 92.62 174 LEU A N 1
ATOM 1358 C CA . LEU A 1 174 ? 3.458 -0.808 -1.684 1.00 92.62 174 LEU A CA 1
ATOM 1359 C C . LEU A 1 174 ? 4.690 0.083 -1.903 1.00 92.62 174 LEU A C 1
ATOM 1361 O O . LEU A 1 174 ? 5.555 0.176 -1.037 1.00 92.62 174 LEU A O 1
ATOM 1365 N N . TYR A 1 175 ? 4.741 0.748 -3.058 1.00 96.12 175 TYR A N 1
ATOM 1366 C CA . TYR A 1 175 ? 5.708 1.775 -3.432 1.00 96.12 175 TYR A CA 1
ATOM 1367 C C . TYR A 1 175 ? 4.963 3.025 -3.903 1.00 96.12 175 TYR A C 1
ATOM 1369 O O . TYR A 1 175 ? 3.867 2.942 -4.454 1.00 96.12 175 TYR A O 1
ATOM 1377 N N . THR A 1 176 ? 5.570 4.198 -3.719 1.00 94.62 176 THR A N 1
ATOM 1378 C CA . THR A 1 176 ? 5.030 5.464 -4.234 1.00 94.62 176 THR A CA 1
ATOM 1379 C C . THR A 1 176 ? 5.082 5.507 -5.760 1.00 94.62 176 THR A C 1
ATOM 1381 O O . THR A 1 176 ? 4.154 6.006 -6.388 1.00 94.62 176 THR A O 1
ATOM 1384 N N . ALA A 1 177 ? 6.156 4.983 -6.353 1.00 96.56 177 ALA A N 1
ATOM 1385 C CA . ALA A 1 177 ? 6.291 4.809 -7.794 1.00 96.56 177 ALA A CA 1
ATOM 1386 C C . ALA A 1 177 ? 7.230 3.637 -8.104 1.00 96.56 177 ALA A C 1
ATOM 1388 O O . ALA A 1 177 ? 8.179 3.369 -7.359 1.00 96.56 177 ALA A O 1
ATOM 1389 N N . ALA A 1 178 ? 6.986 2.967 -9.226 1.00 97.81 178 ALA A N 1
ATOM 1390 C CA . ALA A 1 178 ? 7.830 1.894 -9.729 1.00 97.81 178 ALA A CA 1
ATOM 1391 C C . ALA A 1 178 ? 8.081 2.077 -11.231 1.00 97.81 178 ALA A C 1
ATOM 1393 O O . ALA A 1 178 ? 7.179 2.493 -11.955 1.00 97.81 178 ALA A O 1
ATOM 1394 N N . CYS A 1 179 ? 9.297 1.788 -11.687 1.00 97.56 179 CYS A N 1
ATOM 1395 C CA . CYS A 1 179 ? 9.748 2.026 -13.053 1.00 97.56 179 CYS A CA 1
ATOM 1396 C C . CYS A 1 179 ? 10.510 0.820 -13.602 1.00 97.56 179 CYS A C 1
ATOM 1398 O O . CYS A 1 179 ? 11.403 0.301 -12.929 1.00 97.56 179 CYS A O 1
ATOM 1400 N N . VAL A 1 180 ? 10.182 0.408 -14.829 1.00 97.25 180 VAL A N 1
ATOM 1401 C CA . VAL A 1 180 ? 10.966 -0.560 -15.608 1.00 97.25 180 VAL A CA 1
ATOM 1402 C C . VAL A 1 180 ? 11.419 0.084 -16.915 1.00 97.25 180 VAL A C 1
ATOM 1404 O O . VAL A 1 180 ? 10.595 0.550 -17.696 1.00 97.25 180 VAL A O 1
ATOM 1407 N N . LEU A 1 181 ? 12.730 0.064 -17.154 1.00 97.12 181 LEU A N 1
ATOM 1408 C CA . LEU A 1 181 ? 13.351 0.512 -18.398 1.00 97.12 181 LEU A CA 1
ATOM 1409 C C . LEU A 1 181 ? 13.861 -0.689 -19.183 1.00 97.12 181 LEU A C 1
ATOM 1411 O O . LEU A 1 181 ? 14.595 -1.515 -18.636 1.00 97.12 181 LEU A O 1
ATOM 1415 N N . ALA A 1 182 ? 13.527 -0.755 -20.465 1.00 97.38 182 ALA A N 1
ATOM 1416 C CA . ALA A 1 182 ? 14.154 -1.663 -21.414 1.00 97.38 182 ALA A CA 1
ATOM 1417 C C . ALA A 1 182 ? 15.258 -0.904 -22.162 1.00 97.38 182 ALA A C 1
ATOM 1419 O O . ALA A 1 182 ? 15.019 0.197 -22.644 1.00 97.38 182 ALA A O 1
ATOM 1420 N N . SER A 1 183 ? 16.473 -1.446 -22.256 1.00 96.50 183 SER A N 1
ATOM 1421 C CA . SER A 1 183 ? 17.547 -0.816 -23.043 1.00 96.50 183 SER A CA 1
ATOM 1422 C C . SER A 1 183 ? 18.432 -1.867 -23.717 1.00 96.50 183 SER A C 1
ATOM 1424 O O . SER A 1 183 ? 18.873 -2.809 -23.043 1.00 96.50 183 SER A O 1
ATOM 1426 N N . PRO A 1 184 ? 18.691 -1.768 -25.035 1.00 96.25 184 PRO A N 1
ATOM 1427 C CA . PRO A 1 184 ? 19.510 -2.748 -25.736 1.00 96.25 184 PRO A CA 1
ATOM 1428 C C . PRO A 1 184 ? 20.993 -2.544 -25.412 1.00 96.25 184 PRO A C 1
ATOM 1430 O O . PRO A 1 184 ? 21.447 -1.428 -25.175 1.00 96.25 184 PRO A O 1
ATOM 1433 N N . ARG A 1 185 ? 21.814 -3.601 -25.492 1.00 95.75 185 ARG A N 1
ATOM 1434 C CA . ARG A 1 185 ? 23.277 -3.475 -25.280 1.00 95.75 185 ARG A CA 1
ATOM 1435 C C . ARG A 1 185 ? 23.950 -2.466 -26.212 1.00 95.75 185 ARG A C 1
ATOM 1437 O O . ARG A 1 185 ? 24.968 -1.883 -25.849 1.00 95.75 185 ARG A O 1
ATOM 1444 N N . SER A 1 186 ? 23.402 -2.278 -27.413 1.00 95.12 186 SER A N 1
ATOM 1445 C CA . SER A 1 186 ? 23.888 -1.299 -28.389 1.00 95.12 186 SER A CA 1
ATOM 1446 C C . SER A 1 186 ? 23.740 0.148 -27.914 1.00 95.12 186 SER A C 1
ATOM 1448 O O . SER A 1 186 ? 24.428 1.014 -28.446 1.00 95.12 186 SER A O 1
ATOM 1450 N N . ALA A 1 187 ? 22.927 0.411 -26.886 1.00 94.12 187 ALA A N 1
ATOM 1451 C CA . ALA A 1 187 ? 22.722 1.741 -26.325 1.00 94.12 187 ALA A CA 1
ATOM 1452 C C . ALA A 1 187 ? 23.929 2.297 -25.549 1.00 94.12 187 ALA A C 1
ATOM 1454 O O . ALA A 1 187 ? 23.857 3.393 -25.004 1.00 94.12 187 ALA A O 1
ATOM 1455 N N . VAL A 1 188 ? 25.064 1.591 -25.508 1.00 92.12 188 VAL A N 1
ATOM 1456 C CA . VAL A 1 188 ? 26.280 2.029 -24.803 1.00 92.12 188 VAL A CA 1
ATOM 1457 C C . VAL A 1 188 ? 26.773 3.424 -25.222 1.00 92.12 188 VAL A C 1
ATOM 1459 O O . VAL A 1 188 ? 27.344 4.135 -24.400 1.00 92.12 188 VAL A O 1
ATOM 1462 N N . THR A 1 189 ? 26.541 3.835 -26.475 1.00 91.75 189 THR A N 1
ATOM 1463 C CA . THR A 1 189 ? 26.899 5.174 -26.981 1.00 91.75 189 THR A CA 1
ATOM 1464 C C . THR A 1 189 ? 25.707 6.108 -27.178 1.00 91.75 189 THR A C 1
ATOM 1466 O O . THR A 1 189 ? 25.916 7.315 -27.271 1.00 91.75 189 THR A O 1
ATOM 1469 N N . THR A 1 190 ? 24.481 5.586 -27.262 1.00 95.81 190 THR A N 1
ATOM 1470 C CA . THR A 1 190 ? 23.276 6.386 -27.552 1.00 95.81 190 THR A CA 1
ATOM 1471 C C . THR A 1 190 ? 22.445 6.686 -26.308 1.00 95.81 190 THR A C 1
ATOM 1473 O O . THR A 1 190 ? 21.751 7.696 -26.267 1.00 95.81 190 THR A O 1
ATOM 1476 N N . GLY A 1 191 ? 22.517 5.828 -25.287 1.00 91.94 191 GLY A N 1
ATOM 1477 C CA . GLY A 1 191 ? 21.671 5.899 -24.099 1.00 91.94 191 GLY A CA 1
ATOM 1478 C C . GLY A 1 191 ? 20.199 5.585 -24.370 1.00 91.94 191 GLY A C 1
ATOM 1479 O O . GLY A 1 191 ? 19.360 5.926 -23.543 1.00 91.94 191 GLY A O 1
ATOM 1480 N N . GLU A 1 192 ? 19.870 4.974 -25.513 1.00 94.25 192 GLU A N 1
ATOM 1481 C CA . GLU A 1 192 ? 18.497 4.606 -25.871 1.00 94.25 192 GLU A CA 1
ATOM 1482 C C . GLU A 1 192 ? 17.865 3.658 -24.841 1.00 94.25 192 GLU A C 1
ATOM 1484 O O . GLU A 1 192 ? 18.466 2.667 -24.416 1.00 94.25 192 GLU A O 1
ATOM 1489 N N . TYR A 1 193 ? 16.626 3.957 -24.463 1.00 97.19 193 TYR A N 1
ATOM 1490 C CA . TYR A 1 193 ? 15.785 3.129 -23.606 1.00 97.19 193 TYR A CA 1
ATOM 1491 C C . TYR A 1 193 ? 14.314 3.282 -24.009 1.00 97.19 193 TYR A C 1
ATOM 1493 O O . TYR A 1 193 ? 13.945 4.230 -24.702 1.00 97.19 193 TYR A O 1
ATOM 1501 N N . GLU A 1 194 ? 13.478 2.359 -23.547 1.00 96.00 194 GLU A N 1
ATOM 1502 C CA . GLU A 1 194 ? 12.034 2.342 -23.760 1.00 96.00 194 GLU A CA 1
ATOM 1503 C C . GLU A 1 194 ? 11.299 2.061 -22.440 1.00 96.00 194 GLU A C 1
ATOM 1505 O O . GLU A 1 194 ? 11.791 1.329 -21.573 1.00 96.00 194 GLU A O 1
ATOM 1510 N N . ASP A 1 195 ? 10.106 2.641 -22.307 1.00 96.88 195 ASP A N 1
ATOM 1511 C CA . ASP A 1 195 ? 9.166 2.374 -21.222 1.00 96.88 195 ASP A CA 1
ATOM 1512 C C . ASP A 1 195 ? 8.186 1.257 -21.621 1.00 96.88 195 ASP A C 1
ATOM 1514 O O . ASP A 1 195 ? 7.653 1.250 -22.729 1.00 96.88 195 ASP A O 1
ATOM 1518 N N . MET A 1 196 ? 7.877 0.338 -20.701 1.00 95.88 196 MET A N 1
ATOM 1519 C CA . MET A 1 196 ? 6.900 -0.734 -20.968 1.00 95.88 196 MET A CA 1
ATOM 1520 C C . MET A 1 196 ? 5.440 -0.257 -20.905 1.00 95.88 196 MET A C 1
ATOM 1522 O O . MET A 1 196 ? 4.567 -0.819 -21.567 1.00 95.88 196 MET A O 1
ATOM 1526 N N . SER A 1 197 ? 5.148 0.754 -20.082 1.00 97.06 197 SER A N 1
ATOM 1527 C CA . SER A 1 197 ? 3.817 1.350 -19.953 1.00 97.06 197 SER A CA 1
ATOM 1528 C C . SER A 1 197 ? 3.883 2.757 -19.358 1.00 97.06 197 SER A C 1
ATOM 1530 O O . SER A 1 197 ? 4.827 3.088 -18.641 1.00 97.06 197 SER A O 1
ATOM 1532 N N . ASP A 1 198 ? 2.850 3.576 -19.588 1.00 97.50 198 ASP A N 1
ATOM 1533 C CA . ASP A 1 198 ? 2.786 4.943 -19.050 1.00 97.50 198 ASP A CA 1
ATOM 1534 C C . ASP A 1 198 ? 2.894 4.975 -17.518 1.00 97.50 198 ASP A C 1
ATOM 1536 O O . ASP A 1 198 ? 3.614 5.807 -16.957 1.00 97.50 198 ASP A O 1
ATOM 1540 N N . LEU A 1 199 ? 2.207 4.054 -16.830 1.00 96.88 199 LEU A N 1
ATOM 1541 C CA . LEU A 1 199 ? 2.181 3.984 -15.366 1.00 96.88 199 LEU A CA 1
ATOM 1542 C C . LEU A 1 199 ? 3.563 3.672 -14.779 1.00 96.88 199 LEU A C 1
ATOM 1544 O O . LEU A 1 199 ? 3.913 4.198 -13.725 1.00 96.88 199 LEU A O 1
ATOM 1548 N N . THR A 1 200 ? 4.345 2.837 -15.460 1.00 97.62 200 THR A N 1
ATOM 1549 C CA . THR A 1 200 ? 5.662 2.377 -14.998 1.00 97.62 200 THR A CA 1
ATOM 1550 C C . THR A 1 200 ? 6.811 3.030 -15.763 1.00 97.62 200 THR A C 1
ATOM 1552 O O . THR A 1 200 ? 7.916 2.487 -15.788 1.00 97.62 200 THR A O 1
ATOM 1555 N N . SER A 1 201 ? 6.540 4.153 -16.429 1.00 98.06 201 SER A N 1
ATOM 1556 C CA . SER A 1 201 ? 7.522 4.886 -17.222 1.00 98.06 201 SER A CA 1
ATOM 1557 C C . SER A 1 201 ? 8.500 5.662 -16.344 1.00 98.06 201 SER A C 1
ATOM 1559 O O . SER A 1 201 ? 8.172 6.068 -15.218 1.00 98.06 201 SER A O 1
ATOM 1561 N N . LEU A 1 202 ? 9.676 5.978 -16.897 1.00 97.44 202 LEU A N 1
ATOM 1562 C CA . LEU A 1 202 ? 10.613 6.899 -16.255 1.00 97.44 202 LEU A CA 1
ATOM 1563 C C . LEU A 1 202 ? 9.940 8.234 -15.948 1.00 97.44 202 LEU A C 1
ATOM 1565 O O . LEU A 1 202 ? 10.117 8.776 -14.859 1.00 97.44 202 LEU A O 1
ATOM 1569 N N . LYS A 1 203 ? 9.134 8.739 -16.888 1.00 96.81 203 LYS A N 1
ATOM 1570 C CA . LYS A 1 203 ? 8.421 10.013 -16.765 1.00 96.81 203 LYS A CA 1
ATOM 1571 C C . LYS A 1 203 ? 7.495 10.031 -15.548 1.00 96.81 203 LYS A C 1
ATOM 1573 O O . LYS A 1 203 ? 7.568 10.969 -14.753 1.00 96.81 203 LYS A O 1
ATOM 1578 N N . SER A 1 204 ? 6.661 9.006 -15.376 1.00 95.38 204 SER A N 1
ATOM 1579 C CA . SER A 1 204 ? 5.751 8.895 -14.225 1.00 95.38 204 SER A CA 1
ATOM 1580 C C . SER A 1 204 ? 6.515 8.787 -12.904 1.00 95.38 204 SER A C 1
ATOM 1582 O O . SER A 1 204 ? 6.141 9.421 -11.910 1.00 95.38 204 SER A O 1
ATOM 1584 N N . PHE A 1 205 ? 7.627 8.046 -12.901 1.00 97.31 205 PHE A N 1
ATOM 1585 C CA . PHE A 1 205 ? 8.484 7.887 -11.730 1.00 97.31 205 PHE A CA 1
ATOM 1586 C C . PHE A 1 205 ? 9.141 9.203 -11.302 1.00 97.31 205 PHE A C 1
ATOM 1588 O O . PHE A 1 205 ? 8.997 9.619 -10.150 1.00 97.31 205 PHE A O 1
ATOM 1595 N N . VAL A 1 206 ? 9.834 9.887 -12.220 1.00 96.00 206 VAL A N 1
ATOM 1596 C CA . VAL A 1 206 ? 10.548 11.133 -11.899 1.00 96.00 206 VAL A CA 1
ATOM 1597 C C . VAL A 1 206 ? 9.587 12.271 -11.577 1.00 96.00 206 VAL A C 1
ATOM 1599 O O . VAL A 1 206 ? 9.889 13.067 -10.694 1.00 96.00 206 VAL A O 1
ATOM 1602 N N . ALA A 1 207 ? 8.411 12.326 -12.215 1.00 95.12 207 ALA A N 1
ATOM 1603 C CA . ALA A 1 207 ? 7.379 13.304 -11.879 1.00 95.12 207 ALA A CA 1
ATOM 1604 C C . ALA A 1 207 ? 6.863 13.106 -10.446 1.00 95.12 207 ALA A C 1
ATOM 1606 O O . ALA A 1 207 ? 6.791 14.066 -9.679 1.00 95.12 207 ALA A O 1
ATOM 1607 N N . SER A 1 208 ? 6.572 11.860 -10.061 1.00 93.62 208 SER A N 1
ATOM 1608 C CA . SER A 1 208 ? 6.124 11.526 -8.703 1.00 93.62 208 SER A CA 1
ATOM 1609 C C . SER A 1 208 ? 7.199 11.829 -7.656 1.00 93.62 208 SER A C 1
ATOM 1611 O O . SER A 1 208 ? 6.895 12.370 -6.592 1.00 93.62 208 SER A O 1
ATOM 1613 N N . PHE A 1 209 ? 8.464 11.523 -7.963 1.00 92.69 209 PHE A N 1
ATOM 1614 C CA . PHE A 1 209 ? 9.592 11.836 -7.088 1.00 92.69 209 PHE A CA 1
ATOM 1615 C C . PHE A 1 209 ? 9.792 13.347 -6.934 1.00 92.69 209 PHE A C 1
ATOM 1617 O O . PHE A 1 209 ? 9.831 13.851 -5.814 1.00 92.69 209 PHE A O 1
ATOM 1624 N N . ALA A 1 210 ? 9.850 14.088 -8.043 1.00 88.50 210 ALA A N 1
ATOM 1625 C CA . ALA A 1 210 ? 10.027 15.537 -8.029 1.00 88.50 210 ALA A CA 1
ATOM 1626 C C . ALA A 1 210 ? 8.895 16.245 -7.271 1.00 88.50 210 ALA A C 1
ATOM 1628 O O . ALA A 1 210 ? 9.162 17.132 -6.462 1.00 88.50 210 ALA A O 1
ATOM 1629 N N . ALA A 1 211 ? 7.644 15.818 -7.473 1.00 89.38 211 ALA A N 1
ATOM 1630 C CA . ALA A 1 211 ? 6.496 16.344 -6.740 1.00 89.38 211 ALA A CA 1
ATOM 1631 C C . ALA A 1 211 ? 6.607 16.088 -5.230 1.00 89.38 211 ALA A C 1
ATOM 1633 O O . ALA A 1 211 ? 6.320 16.981 -4.433 1.00 89.38 211 ALA A O 1
ATOM 1634 N N . HIS A 1 212 ? 7.061 14.896 -4.827 1.00 89.12 212 HIS A N 1
ATOM 1635 C CA . HIS A 1 212 ? 7.296 14.590 -3.419 1.00 89.12 212 HIS A CA 1
ATOM 1636 C C . HIS A 1 212 ? 8.376 15.498 -2.814 1.00 89.12 212 HIS A C 1
ATOM 1638 O O . HIS A 1 212 ? 8.133 16.118 -1.782 1.00 89.12 212 HIS A O 1
ATOM 1644 N N . ILE A 1 213 ? 9.526 15.641 -3.480 1.00 87.00 213 ILE A N 1
ATOM 1645 C CA . ILE A 1 213 ? 10.622 16.505 -3.016 1.00 87.00 213 ILE A CA 1
ATOM 1646 C C . ILE A 1 213 ? 10.180 17.969 -2.921 1.00 87.00 213 ILE A C 1
ATOM 1648 O O . ILE A 1 213 ? 10.453 18.619 -1.916 1.00 87.00 213 ILE A O 1
ATOM 1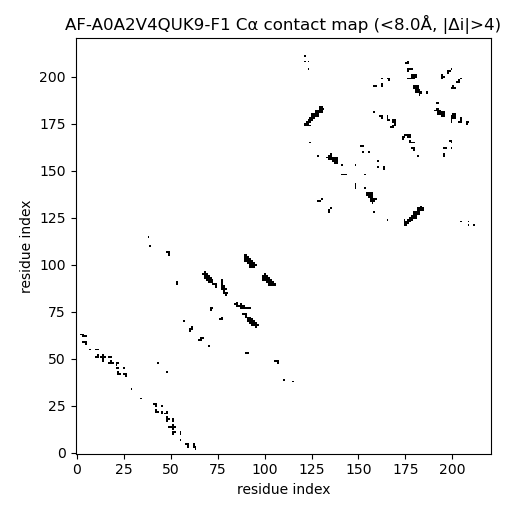652 N N . ALA A 1 214 ? 9.463 18.484 -3.923 1.00 87.25 214 ALA A N 1
ATOM 1653 C CA . ALA A 1 214 ? 8.939 19.849 -3.897 1.00 87.25 214 ALA A CA 1
ATOM 1654 C C . ALA A 1 214 ? 7.990 20.075 -2.710 1.00 87.25 214 ALA A C 1
ATOM 1656 O O . ALA A 1 214 ? 8.050 21.116 -2.057 1.00 87.25 214 ALA A O 1
ATOM 1657 N N . ALA A 1 215 ? 7.151 19.084 -2.396 1.00 83.25 215 ALA A N 1
ATOM 1658 C CA . ALA A 1 215 ? 6.247 19.150 -1.258 1.00 83.25 215 ALA A CA 1
ATOM 1659 C C . ALA A 1 215 ? 6.994 19.131 0.091 1.00 83.25 215 ALA A C 1
ATOM 1661 O O . ALA A 1 215 ? 6.617 19.881 0.988 1.00 83.25 215 ALA A O 1
ATOM 1662 N N . GLU A 1 216 ? 8.050 18.320 0.241 1.00 83.50 216 GLU A N 1
ATOM 1663 C CA . GLU A 1 216 ? 8.888 18.326 1.455 1.00 83.50 216 GLU A CA 1
ATOM 1664 C C . GLU A 1 216 ? 9.686 19.624 1.608 1.00 83.50 216 GLU A C 1
ATOM 1666 O O . GLU A 1 216 ? 9.785 20.171 2.707 1.00 83.50 216 GLU A O 1
ATOM 1671 N N . ALA A 1 217 ? 10.223 20.154 0.507 1.00 80.88 217 ALA A N 1
ATOM 1672 C CA . ALA A 1 217 ? 10.949 21.419 0.512 1.00 80.88 217 ALA A CA 1
ATOM 1673 C C . ALA A 1 217 ? 10.043 22.579 0.946 1.00 80.88 217 ALA A C 1
ATOM 1675 O O . ALA A 1 217 ? 10.447 23.380 1.781 1.00 80.88 217 ALA A O 1
ATOM 1676 N N . ALA A 1 218 ? 8.806 22.633 0.437 1.00 80.25 218 ALA A N 1
ATOM 1677 C CA . ALA A 1 218 ? 7.827 23.650 0.821 1.00 80.25 218 ALA A CA 1
ATOM 1678 C C . ALA A 1 218 ? 7.385 23.541 2.291 1.00 80.25 218 ALA A C 1
ATOM 1680 O O . ALA A 1 218 ? 7.077 24.554 2.903 1.00 80.25 218 ALA A O 1
ATOM 1681 N N . ARG A 1 219 ? 7.356 22.328 2.862 1.00 75.69 219 ARG A N 1
ATOM 1682 C CA . ARG A 1 219 ? 7.068 22.106 4.292 1.00 75.69 219 ARG A CA 1
ATOM 1683 C C . ARG A 1 219 ? 8.210 22.514 5.220 1.00 75.69 219 ARG A C 1
ATOM 1685 O O . ARG A 1 219 ? 7.973 22.741 6.399 1.00 75.69 219 ARG A O 1
ATOM 1692 N N . SER A 1 220 ? 9.435 22.526 4.70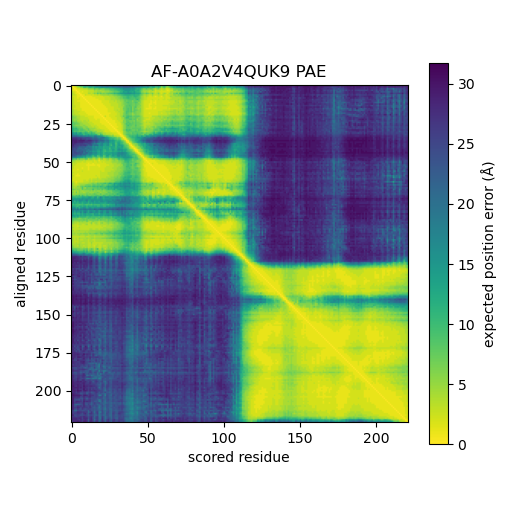4 1.00 69.31 220 SER A N 1
ATOM 1693 C CA . SER A 1 220 ? 10.649 22.797 5.481 1.00 69.31 220 SER A CA 1
ATOM 1694 C C . SER A 1 220 ? 11.041 24.283 5.498 1.00 69.31 220 SER A C 1
ATOM 1696 O O . SER A 1 220 ? 12.073 24.619 6.078 1.00 69.31 220 SER A O 1
ATOM 1698 N N . GLN A 1 221 ? 10.267 25.145 4.829 1.00 56.59 221 GLN A N 1
ATOM 1699 C CA . GLN A 1 221 ? 10.396 26.609 4.842 1.00 56.59 221 GLN A CA 1
ATOM 1700 C C . GLN A 1 221 ? 9.479 27.215 5.901 1.00 56.59 221 GLN A C 1
ATOM 1702 O O . GLN A 1 221 ? 9.934 28.173 6.563 1.00 56.59 221 GLN A O 1
#

Sequence (221 aa):
MGLDLTDYEAKARNATMAFWGNRQKALEAKIEAGTVDTGERGAVTAGNTMDGFTALMIDLVQANGLAHAKIYRRRSVLTLPGFFRPTKLWDILVILDGRLIAAVEMKSHVGPSFGTDTARPFVGWLVMVEDADKSRRPSKRESSQHFPIFEEFRGASYLDRYDILCKKLALESLYTAACVLASPRSAVTTGEYEDMSDLTSLKSFVASFAAHIAAEAARSQ

Mean predicted aligned error: 15.96 Å

Organism: NCBI:txid215220

Foldseek 3Di:
DDQDQVPVVVLVVVLQCQLVVQLVVQVVVVVVVVDDDDDPVSSVPVPCSCVSVVVSVLVSCCRRPNVVWDKDADQVPQADPPVDPRNDRFRIWTHDPNDTPDTHHDDDDDDDPDPPPDDDDAFEAEDEDEDDPQQQFFDPDDDDPPDHDDPQNPRGGNQSVQVVVQCCCCVVVVGVGAAYWYDHPVCPPPVDIDGPDPRRHPVVRVVSVVVVVVVVVVVVD

InterPro domains:
  IPR007636 Restriction endonuclease, type II, XhoI [PF04555] (31-116)
  IPR007636 Restriction endonuclease, type II, XhoI [PF04555] (118-194)

Nearest PDB structures (foldseek):
  1up6-assembly1_A  TM=2.676E-01  e=2.731E+00  Thermotoga maritima MSB8

Secondary structure (DSSP, 8-state):
-----TTHHHHHHHHHHHHHHHHHHHHHHHHHTT-----GGGGGTTS-TTHHHHHHHHHHHIIIIITTSEEE-SGGG-BPPTTS-TTPBPSEEEEETTEEEEEE------S----TT-PPPP-EEEEEEE-SHHHHSBPS----SSSPPPGGGTT-BHHHHHHHHHHHHHHTTSSSEEEEEEE-GGGGTT---EES-STTSHHHHHHHHHHHHHHHHHHT-